Protein AF-A0A2H1KJM8-F1 (afdb_monomer_lite)

pLDDT: mean 71.77, std 23.59, range [25.09, 97.44]

Foldseek 3Di:
DDDDDDDDDDDDDPPPDPPDDPPPPFQAWDKDFLVVLVVADPVLVVLDPPVPNDDPVVVVVVPPPPDDDDDDDDDDPDNPDDDPPPDDPDDPPPDDQDPVRVVSSVLSVVSVVAFKKKWKWKDPPAKIWIWIWGDDPFKIWIWIQIDGDQCVVSPRIIIIGIDGLLCVLVVVVVVNVSDPHWIKIKMWMQGPLGDTDIAMWTADPNWIWGWDWDDDDPDTDTDDTDTDDNSVSVVVSVVVVCVRVVSVVVPDDDPPPPPPDDDD

Structure (mmCIF, N/CA/C/O backbone):
data_AF-A0A2H1KJM8-F1
#
_entry.id   AF-A0A2H1KJM8-F1
#
loop_
_atom_site.group_PDB
_atom_site.id
_atom_site.type_symbol
_atom_site.label_atom_id
_atom_site.label_alt_id
_atom_site.label_comp_id
_atom_site.label_asym_id
_atom_site.label_entity_id
_atom_site.label_seq_id
_atom_site.pdbx_PDB_ins_code
_atom_site.Cartn_x
_atom_site.Car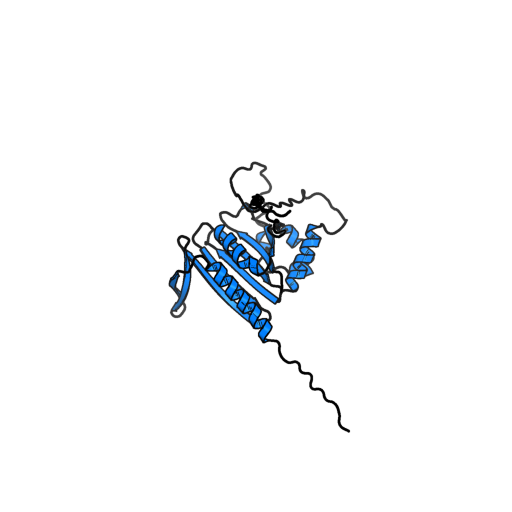tn_y
_atom_site.Cartn_z
_atom_site.occupancy
_atom_site.B_iso_or_equiv
_atom_site.auth_seq_id
_atom_site.auth_comp_id
_atom_site.auth_asym_id
_atom_site.auth_atom_id
_atom_site.pdbx_PDB_model_num
ATOM 1 N N . MET A 1 1 ? -63.644 -21.318 -48.590 1.00 39.84 1 MET A N 1
ATOM 2 C CA . MET A 1 1 ? -62.484 -22.197 -48.340 1.00 39.84 1 MET A CA 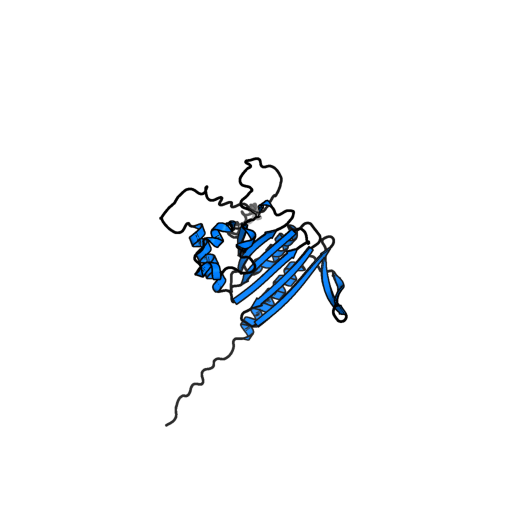1
ATOM 3 C C . MET A 1 1 ? -61.241 -21.327 -48.364 1.00 39.84 1 MET A C 1
ATOM 5 O O . MET A 1 1 ? -61.137 -20.567 -49.311 1.00 39.84 1 MET A O 1
ATOM 9 N N . SER A 1 2 ? -60.439 -21.400 -47.292 1.00 40.25 2 SER A N 1
ATOM 10 C CA . SER A 1 2 ? -58.978 -21.190 -47.170 1.00 40.25 2 SER A CA 1
ATOM 11 C C . SER A 1 2 ? -58.253 -20.190 -48.090 1.00 40.25 2 SER A C 1
ATOM 13 O O . SER A 1 2 ? -58.451 -20.187 -49.291 1.00 40.25 2 SER A O 1
ATOM 15 N N . ASP A 1 3 ? -57.288 -19.390 -47.649 1.00 37.12 3 ASP A N 1
ATOM 16 C CA . ASP A 1 3 ? -56.645 -19.227 -46.350 1.00 37.12 3 ASP A CA 1
ATOM 17 C C . ASP A 1 3 ? -55.817 -17.927 -46.369 1.00 37.12 3 ASP A C 1
ATOM 19 O O . ASP A 1 3 ? -55.484 -17.396 -47.426 1.00 37.12 3 ASP A O 1
ATOM 23 N N . ARG A 1 4 ? -55.491 -17.462 -45.159 1.00 34.25 4 ARG A N 1
ATOM 24 C CA . ARG A 1 4 ? -54.433 -16.510 -44.750 1.00 34.25 4 ARG A CA 1
ATOM 25 C C . ARG A 1 4 ? -53.185 -16.490 -45.666 1.00 34.25 4 ARG A C 1
ATOM 27 O O . ARG A 1 4 ? -52.773 -17.519 -46.169 1.00 34.25 4 ARG A O 1
ATOM 34 N N . ALA A 1 5 ? -52.449 -15.383 -45.808 1.00 39.50 5 ALA A N 1
ATOM 35 C CA . ALA A 1 5 ? -51.795 -14.695 -44.694 1.00 39.50 5 ALA A CA 1
ATOM 36 C C . ALA A 1 5 ? -51.424 -13.226 -44.984 1.00 39.50 5 ALA A C 1
ATOM 38 O O . ALA A 1 5 ? -51.051 -12.841 -46.088 1.00 39.50 5 ALA A O 1
ATOM 39 N N . LYS A 1 6 ? -51.515 -12.435 -43.913 1.00 43.12 6 LYS A N 1
ATOM 40 C CA . LYS A 1 6 ? -51.181 -11.015 -43.754 1.00 43.12 6 LYS A CA 1
ATOM 41 C C . LYS A 1 6 ? -49.733 -10.906 -43.234 1.00 43.12 6 LYS A C 1
ATOM 43 O O . LYS A 1 6 ? -49.379 -11.727 -42.386 1.00 43.12 6 LYS A O 1
ATOM 48 N N . PRO A 1 7 ? -48.906 -9.940 -43.675 1.00 41.22 7 PRO A N 1
ATOM 49 C CA . PRO A 1 7 ? -47.540 -9.802 -43.175 1.00 41.22 7 PRO A CA 1
ATOM 50 C C . PRO A 1 7 ? -47.517 -9.314 -41.720 1.00 41.22 7 PRO A C 1
ATOM 52 O O . PRO A 1 7 ? -48.333 -8.487 -41.304 1.00 41.22 7 PRO A O 1
ATOM 55 N N . ALA A 1 8 ? -46.594 -9.900 -40.958 1.00 37.03 8 ALA A N 1
ATOM 56 C CA . ALA A 1 8 ? -46.403 -9.719 -39.529 1.00 37.03 8 ALA A CA 1
ATOM 57 C C . ALA A 1 8 ? -45.926 -8.301 -39.188 1.00 37.03 8 ALA A C 1
ATOM 59 O O . ALA A 1 8 ? -45.026 -7.761 -39.826 1.00 37.03 8 ALA A O 1
ATOM 60 N N . ALA A 1 9 ? -46.543 -7.731 -38.154 1.00 38.22 9 ALA A N 1
ATOM 61 C CA . ALA A 1 9 ? -46.090 -6.523 -37.487 1.00 38.22 9 ALA A CA 1
ATOM 62 C C . ALA A 1 9 ? -44.883 -6.848 -36.593 1.00 38.22 9 ALA A C 1
ATOM 64 O O . ALA A 1 9 ? -44.919 -7.813 -35.827 1.00 38.22 9 ALA A O 1
ATOM 65 N N . GLU A 1 10 ? -43.838 -6.031 -36.694 1.00 37.00 10 GLU A N 1
ATOM 66 C CA . GLU A 1 10 ? -42.680 -6.031 -35.800 1.00 37.00 10 GLU A CA 1
ATOM 67 C C . GLU A 1 10 ? -43.111 -5.669 -34.366 1.00 37.00 10 GLU A C 1
ATOM 69 O O . GLU A 1 10 ? -43.782 -4.650 -34.167 1.00 37.00 10 GLU A O 1
ATOM 74 N N . PRO A 1 11 ? -42.741 -6.457 -33.342 1.00 37.06 11 PRO A N 1
ATOM 75 C CA . PRO A 1 11 ? -43.012 -6.097 -31.964 1.00 37.06 11 PRO A CA 1
ATOM 76 C C . PRO A 1 11 ? -41.855 -5.284 -31.367 1.00 37.06 11 PRO A C 1
ATOM 78 O O . PRO A 1 11 ? -40.731 -5.758 -31.251 1.00 37.06 11 PRO A O 1
ATOM 81 N N . GLY A 1 12 ? -42.194 -4.074 -30.917 1.00 30.89 12 GLY A N 1
ATOM 82 C CA . GLY A 1 12 ? -41.735 -3.513 -29.645 1.00 30.89 12 GLY A CA 1
ATOM 83 C C . GLY A 1 12 ? -40.248 -3.186 -29.502 1.00 30.89 12 GLY A C 1
ATOM 84 O O . GLY A 1 12 ? -39.474 -3.983 -28.981 1.00 30.89 12 GLY A O 1
ATOM 85 N N . LYS A 1 13 ? -39.892 -1.924 -29.778 1.00 32.41 13 LYS A N 1
ATOM 86 C CA . LYS A 1 13 ? -38.781 -1.240 -29.096 1.00 32.41 13 LYS A CA 1
ATOM 87 C C . LYS A 1 13 ? -39.069 -1.224 -27.588 1.00 32.41 13 LYS A C 1
ATOM 89 O O . LYS A 1 13 ? -39.737 -0.321 -27.091 1.00 32.41 13 LYS A O 1
ATOM 94 N N . ALA A 1 14 ? -38.576 -2.224 -26.867 1.00 32.31 14 ALA A N 1
ATOM 95 C CA . ALA A 1 14 ? -38.392 -2.121 -25.430 1.00 32.31 14 ALA A CA 1
ATOM 96 C C . ALA A 1 14 ? -37.180 -1.213 -25.198 1.00 32.31 14 ALA A C 1
ATOM 98 O O . ALA A 1 14 ? -36.044 -1.574 -25.506 1.00 32.31 14 ALA A O 1
ATOM 99 N N . ALA A 1 15 ? -37.451 0.001 -24.724 1.00 31.70 15 ALA A N 1
ATOM 100 C CA . ALA A 1 15 ? -36.447 0.869 -24.143 1.00 31.70 15 ALA A CA 1
ATOM 101 C C . ALA A 1 15 ? -35.781 0.106 -22.991 1.00 31.70 15 ALA A C 1
ATOM 103 O O . ALA A 1 15 ? -36.425 -0.210 -21.992 1.00 31.70 15 ALA A O 1
ATOM 104 N N . ILE A 1 16 ? -34.509 -0.241 -23.165 1.00 34.12 16 ILE A N 1
ATOM 105 C CA . ILE A 1 16 ? -33.672 -0.724 -22.075 1.00 34.12 16 ILE A CA 1
ATOM 106 C C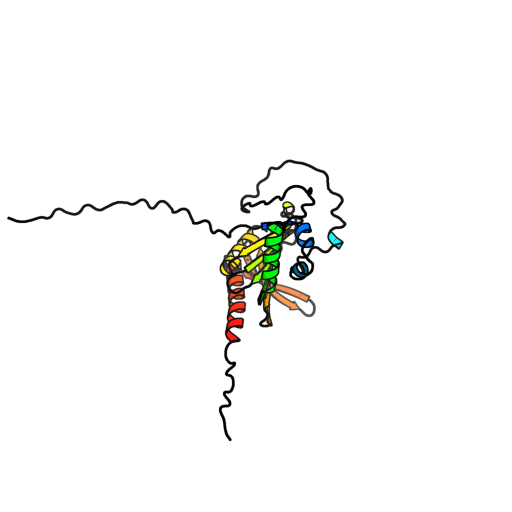 . ILE A 1 16 ? -33.338 0.525 -21.264 1.00 34.12 16 ILE A C 1
ATOM 108 O O . ILE A 1 16 ? -32.471 1.310 -21.645 1.00 34.12 16 ILE A O 1
ATOM 112 N N . GLU A 1 17 ? -34.095 0.746 -20.191 1.00 30.58 17 GLU A N 1
ATOM 113 C CA . GLU A 1 17 ? -33.669 1.630 -19.111 1.00 30.58 17 GLU A CA 1
ATOM 114 C C . GLU A 1 17 ? -32.252 1.201 -18.704 1.00 30.58 17 GLU A C 1
ATOM 116 O O . GLU A 1 17 ? -32.038 0.004 -18.471 1.00 30.58 17 GLU A O 1
ATOM 121 N N . PRO A 1 18 ? -31.261 2.110 -18.658 1.00 32.38 18 PRO A N 1
ATOM 122 C CA . PRO A 1 18 ? -29.943 1.753 -18.176 1.00 32.38 18 PRO A CA 1
ATOM 123 C C . PRO A 1 18 ? -30.098 1.348 -16.716 1.00 32.38 18 PRO A C 1
ATOM 125 O O . PRO A 1 18 ? -30.358 2.165 -15.830 1.00 32.38 18 PRO A O 1
ATOM 128 N N . GLY A 1 19 ? -30.011 0.034 -16.522 1.00 30.09 19 GLY A N 1
ATOM 129 C CA . GLY A 1 19 ? -30.065 -0.625 -15.243 1.00 30.09 19 GLY A CA 1
ATOM 130 C C . GLY A 1 19 ? -29.126 0.084 -14.293 1.00 30.09 19 GLY A C 1
ATOM 131 O O . GLY A 1 19 ? -27.923 0.153 -14.524 1.00 30.09 19 GLY A O 1
ATOM 132 N N . LYS A 1 20 ? -29.738 0.615 -13.239 1.00 30.61 20 LYS A N 1
ATOM 133 C CA . LYS A 1 20 ? -29.167 0.884 -11.928 1.00 30.61 20 LYS A CA 1
ATOM 134 C C . LYS A 1 20 ? -27.974 -0.048 -11.714 1.00 30.61 20 LYS A C 1
ATOM 136 O O . LYS A 1 20 ? -28.166 -1.227 -11.411 1.00 30.61 20 LYS A O 1
ATOM 141 N N . SER A 1 21 ? -26.767 0.467 -11.952 1.00 34.12 21 SER A N 1
ATOM 142 C CA . SER A 1 21 ? -25.528 -0.223 -11.627 1.00 34.12 21 SER A CA 1
ATOM 143 C C . SER A 1 21 ? -25.693 -0.698 -10.197 1.00 34.12 21 SER A C 1
ATOM 145 O O . SER A 1 21 ? -25.942 0.115 -9.305 1.00 34.12 21 SER A O 1
ATOM 147 N N . ALA A 1 22 ? -25.685 -2.013 -9.995 1.00 33.66 22 ALA A N 1
ATOM 148 C CA . ALA A 1 22 ? -25.642 -2.564 -8.660 1.00 33.66 22 ALA A CA 1
ATOM 149 C C . ALA A 1 22 ? -24.390 -1.966 -8.020 1.00 33.66 22 ALA A C 1
ATOM 151 O O . ALA A 1 22 ? -23.279 -2.329 -8.404 1.00 33.66 22 ALA A O 1
ATOM 152 N N . GLU A 1 23 ? -24.575 -0.980 -7.137 1.00 33.81 23 GLU A N 1
ATOM 153 C CA . GLU A 1 23 ? -23.501 -0.417 -6.332 1.00 33.81 23 GLU A CA 1
ATOM 154 C C . GLU A 1 23 ? -22.740 -1.598 -5.749 1.00 33.81 23 GLU A C 1
ATOM 156 O O . GLU A 1 23 ? -23.295 -2.406 -4.994 1.00 33.81 23 GLU A O 1
ATOM 161 N N . VAL A 1 24 ? -21.480 -1.728 -6.158 1.00 41.00 24 VAL A N 1
ATOM 162 C CA . VAL A 1 24 ? -20.544 -2.658 -5.551 1.00 41.00 24 VAL A CA 1
ATOM 163 C C . VAL A 1 24 ? -20.482 -2.252 -4.084 1.00 41.00 24 VAL A C 1
ATOM 165 O O . VAL A 1 24 ? -19.841 -1.268 -3.723 1.00 41.00 24 VAL A O 1
ATOM 168 N N . ARG A 1 25 ? -21.214 -2.971 -3.228 1.00 40.12 25 ARG A N 1
ATOM 169 C CA . ARG A 1 25 ? -21.099 -2.874 -1.771 1.00 40.12 25 ARG A CA 1
ATOM 170 C C . ARG A 1 25 ? -19.676 -3.306 -1.401 1.00 40.12 25 ARG A C 1
ATOM 172 O O . ARG A 1 25 ? -19.440 -4.476 -1.127 1.00 40.12 25 ARG A O 1
ATOM 179 N N . GLY A 1 26 ? -18.732 -2.372 -1.478 1.00 45.72 26 GLY A N 1
ATOM 180 C CA . GLY A 1 26 ? -17.298 -2.602 -1.260 1.00 45.72 26 GLY A CA 1
ATOM 181 C C . GLY A 1 26 ? -16.380 -1.431 -1.645 1.00 45.72 26 GLY A C 1
ATOM 182 O O . GLY A 1 26 ? -15.161 -1.557 -1.566 1.00 45.72 26 GLY A O 1
ATOM 183 N N . SER A 1 27 ? -16.928 -0.288 -2.066 1.00 61.84 27 SER A N 1
ATOM 184 C CA . SER A 1 27 ? -16.152 0.804 -2.669 1.00 61.84 27 SER A CA 1
ATOM 185 C C . SER A 1 27 ? -15.599 1.860 -1.704 1.00 61.84 27 SER A C 1
ATOM 187 O O . SER A 1 27 ? -14.946 2.789 -2.166 1.00 61.84 27 SER A O 1
ATOM 189 N N . LYS A 1 28 ? -15.832 1.757 -0.390 1.00 79.94 28 LYS A N 1
ATOM 190 C CA . LYS A 1 28 ? -15.523 2.848 0.550 1.00 79.94 28 LYS A CA 1
ATOM 191 C C . LYS A 1 28 ? -14.368 2.524 1.494 1.00 79.94 28 LYS A C 1
ATOM 193 O O . LYS A 1 28 ? -14.270 1.405 1.999 1.00 79.94 28 LYS A O 1
ATOM 198 N N . TRP A 1 29 ? -13.522 3.524 1.720 1.00 88.75 29 TRP A N 1
ATOM 199 C CA . TRP A 1 29 ? -12.500 3.535 2.762 1.00 88.75 29 TRP A CA 1
ATOM 200 C C . TRP A 1 29 ? -13.134 3.865 4.117 1.00 88.75 29 TRP A C 1
ATOM 202 O O . TRP A 1 29 ? -14.029 4.707 4.197 1.00 88.75 29 TRP A O 1
ATOM 212 N N . PHE A 1 30 ? -12.672 3.206 5.177 1.00 88.25 30 PHE A N 1
ATOM 213 C CA . PHE A 1 30 ? -13.086 3.471 6.553 1.00 88.25 30 PHE A CA 1
ATOM 214 C C . PHE A 1 30 ? -11.975 4.217 7.284 1.00 88.25 30 PHE A C 1
ATOM 216 O O . PHE A 1 30 ? -10.928 3.631 7.541 1.00 88.25 30 PHE A O 1
ATOM 223 N N . ALA A 1 31 ? -12.205 5.484 7.627 1.00 88.69 31 ALA A N 1
ATOM 224 C CA . ALA A 1 31 ? -11.264 6.258 8.428 1.00 88.69 31 ALA A CA 1
ATOM 225 C C . ALA A 1 31 ? -11.321 5.834 9.897 1.00 88.69 31 ALA A C 1
ATOM 227 O O . ALA A 1 31 ? -12.401 5.763 10.490 1.00 88.69 31 ALA A O 1
ATOM 228 N N . VAL A 1 32 ? -10.157 5.551 10.473 1.00 86.69 32 VAL A N 1
ATOM 229 C CA . VAL A 1 32 ? -9.996 5.176 11.877 1.00 86.69 32 VAL A CA 1
ATOM 230 C C . VAL A 1 32 ? -8.908 6.040 12.483 1.00 86.69 32 VAL A C 1
ATOM 232 O O . VAL A 1 32 ? -7.805 6.114 11.948 1.00 86.69 32 VAL A O 1
ATOM 235 N N . ASP A 1 33 ? -9.221 6.696 13.597 1.00 85.62 33 ASP A N 1
ATOM 236 C CA . ASP A 1 33 ? -8.240 7.500 14.307 1.00 85.62 33 ASP A CA 1
ATOM 237 C C . ASP A 1 33 ? -7.168 6.612 14.956 1.00 85.62 33 ASP A C 1
ATOM 239 O O . ASP A 1 33 ? -7.430 5.526 15.490 1.00 85.62 33 ASP A O 1
ATOM 243 N N . ILE A 1 34 ? -5.937 7.108 14.936 1.00 83.00 34 ILE A N 1
ATOM 244 C CA . ILE A 1 34 ? -4.769 6.441 15.508 1.00 83.00 34 ILE A CA 1
ATOM 245 C C . ILE A 1 34 ? -4.970 6.096 16.991 1.00 83.00 34 ILE A C 1
ATOM 247 O O . ILE A 1 34 ? -4.581 5.013 17.440 1.00 83.00 34 ILE A O 1
ATOM 251 N N . ALA A 1 35 ? -5.601 6.980 17.771 1.00 82.12 35 ALA A N 1
ATOM 252 C CA . ALA A 1 35 ? -5.808 6.756 19.201 1.00 82.12 35 ALA A CA 1
ATOM 253 C C . ALA A 1 35 ? -6.678 5.513 19.457 1.00 82.12 35 ALA A C 1
ATOM 255 O O . ALA A 1 35 ? -6.436 4.755 20.404 1.00 82.12 35 ALA A O 1
ATOM 256 N N . ARG A 1 36 ? -7.646 5.237 18.578 1.00 81.88 36 ARG A N 1
ATOM 257 C CA . ARG A 1 36 ? -8.490 4.044 18.624 1.00 81.88 36 ARG A CA 1
ATOM 258 C C . ARG A 1 36 ? -7.722 2.770 18.319 1.00 81.88 36 ARG A C 1
ATOM 260 O O . ARG A 1 36 ? -7.941 1.769 19.006 1.00 81.88 36 ARG A O 1
ATOM 267 N N . ILE A 1 37 ? -6.820 2.810 17.341 1.00 81.44 37 ILE A N 1
ATOM 268 C CA . ILE A 1 37 ? -5.931 1.689 17.000 1.00 81.44 37 ILE A CA 1
ATOM 269 C C . ILE A 1 37 ? -4.995 1.405 18.181 1.00 81.44 37 ILE A C 1
ATOM 271 O O . ILE A 1 37 ? -4.876 0.264 18.637 1.00 81.44 37 ILE A O 1
ATOM 275 N N . MET A 1 38 ? -4.421 2.453 18.775 1.00 81.06 38 MET A N 1
ATOM 276 C CA . MET A 1 38 ? -3.589 2.341 19.975 1.00 81.06 38 MET A CA 1
ATOM 277 C C . MET A 1 38 ? -4.372 1.812 21.184 1.00 81.06 38 MET A C 1
ATOM 279 O O . MET A 1 38 ? -3.821 1.075 22.002 1.00 81.06 38 MET A O 1
ATOM 283 N N . GLY A 1 39 ? -5.673 2.088 21.276 1.00 80.31 39 GLY A N 1
ATOM 284 C CA . GLY A 1 39 ? -6.565 1.554 22.307 1.00 80.31 39 GLY A CA 1
ATOM 285 C C . GLY A 1 39 ? -6.890 0.056 22.193 1.00 80.31 39 GLY A C 1
ATOM 286 O O . GLY A 1 39 ? -7.512 -0.494 23.107 1.00 80.31 39 GLY A O 1
ATOM 287 N N . LEU A 1 40 ? -6.495 -0.628 21.111 1.00 79.25 40 LEU A N 1
ATOM 288 C CA . LEU A 1 40 ? -6.744 -2.063 20.946 1.00 79.25 40 LEU A CA 1
ATOM 289 C C . LEU A 1 40 ? -5.967 -2.907 21.978 1.00 79.25 40 LEU A C 1
ATOM 291 O O . LEU A 1 40 ? -4.862 -2.536 22.384 1.00 79.25 40 LEU A O 1
ATOM 295 N N . PRO A 1 41 ? -6.506 -4.079 22.383 1.00 80.31 41 PRO A N 1
ATOM 296 C CA . PRO A 1 41 ? -5.767 -5.065 23.166 1.00 80.31 41 PRO A CA 1
ATOM 297 C C . PRO A 1 41 ? -4.396 -5.378 22.554 1.00 80.31 41 PRO A C 1
ATOM 299 O O . PRO A 1 41 ? -4.293 -5.578 21.347 1.00 80.31 41 PRO A O 1
ATOM 302 N N . GLU A 1 42 ? -3.367 -5.512 23.393 1.00 81.56 42 GLU A N 1
ATOM 303 C CA . GLU A 1 42 ? -1.967 -5.700 22.971 1.00 81.56 42 GLU A CA 1
ATOM 304 C C . GLU A 1 42 ? -1.785 -6.822 21.939 1.00 81.56 42 GLU A C 1
ATOM 306 O O . GLU A 1 42 ? -1.134 -6.629 20.918 1.00 81.56 42 GLU A O 1
ATOM 311 N N . ARG A 1 43 ? -2.454 -7.964 22.142 1.00 79.75 43 ARG A N 1
ATOM 312 C CA . ARG A 1 43 ? -2.422 -9.104 21.209 1.00 79.75 43 ARG A CA 1
ATOM 313 C C . ARG A 1 43 ? -2.907 -8.780 19.791 1.00 79.75 43 ARG A C 1
ATOM 315 O O . ARG A 1 43 ? -2.552 -9.500 18.874 1.00 79.75 43 ARG A O 1
ATOM 322 N N . LEU A 1 44 ? -3.770 -7.773 19.632 1.00 78.56 44 LEU A N 1
ATOM 323 C CA . LEU A 1 44 ? -4.282 -7.313 18.336 1.00 78.56 44 LEU A CA 1
ATOM 324 C C . LEU A 1 44 ? -3.412 -6.189 17.781 1.00 78.56 44 LEU A C 1
ATOM 326 O O . LEU A 1 44 ? -3.159 -6.159 16.584 1.00 78.56 44 LEU A O 1
ATOM 330 N N . ARG A 1 45 ? -2.905 -5.309 18.652 1.00 80.38 45 ARG A N 1
ATOM 331 C CA . ARG A 1 45 ? -1.939 -4.274 18.271 1.00 80.38 45 ARG A CA 1
ATOM 332 C C . ARG A 1 45 ? -0.661 -4.885 17.686 1.00 80.38 45 ARG A C 1
ATOM 334 O O . ARG A 1 45 ? -0.144 -4.383 16.703 1.00 80.38 45 ARG A O 1
ATOM 341 N N . ALA A 1 46 ? -0.211 -6.019 18.225 1.00 79.31 46 ALA A N 1
ATOM 342 C CA . ALA A 1 46 ? 0.925 -6.779 17.697 1.00 79.31 46 ALA A CA 1
ATOM 343 C C . ALA A 1 46 ? 0.701 -7.368 16.286 1.00 79.31 46 ALA A C 1
ATOM 345 O O . ALA A 1 46 ? 1.655 -7.829 15.669 1.00 79.31 46 ALA A O 1
ATOM 346 N N . LEU A 1 47 ? -0.541 -7.391 15.786 1.00 76.50 47 LEU A N 1
ATOM 347 C CA . LEU A 1 47 ? -0.868 -7.843 14.427 1.00 76.50 47 LEU A CA 1
ATOM 348 C C . LEU A 1 47 ? -0.867 -6.689 13.416 1.00 76.50 47 LEU A C 1
ATOM 350 O O . LEU A 1 47 ? -0.886 -6.939 12.211 1.00 76.50 47 LEU A O 1
ATOM 354 N N . TRP A 1 48 ? -0.865 -5.444 13.899 1.00 83.19 48 TRP A N 1
ATOM 355 C CA . TRP A 1 48 ? -0.813 -4.258 13.056 1.00 83.19 48 TRP A CA 1
ATOM 356 C C . TRP A 1 48 ? 0.581 -4.121 12.422 1.00 83.19 48 TRP A C 1
ATOM 358 O O . TRP A 1 48 ? 1.573 -4.424 13.094 1.00 83.19 48 TRP A O 1
ATOM 368 N N . PRO A 1 49 ? 0.699 -3.684 11.155 1.00 76.31 49 PRO A N 1
ATOM 369 C CA . PRO A 1 49 ? 1.997 -3.433 10.533 1.00 76.31 49 PRO A CA 1
ATOM 370 C C . PRO A 1 49 ? 2.822 -2.449 11.367 1.00 76.31 49 PRO A C 1
ATOM 372 O O . PRO A 1 49 ? 2.365 -1.351 11.691 1.00 76.31 49 PRO A O 1
ATOM 375 N N . HIS A 1 50 ? 4.036 -2.852 11.744 1.00 72.56 50 HIS A N 1
ATOM 376 C CA . HIS A 1 50 ? 4.894 -2.062 12.629 1.00 72.56 50 HIS A CA 1
ATOM 377 C C . HIS A 1 50 ? 5.326 -0.745 11.986 1.00 72.56 50 HIS A C 1
ATOM 379 O O . HIS A 1 50 ? 5.533 0.241 12.686 1.00 72.56 50 HIS A O 1
ATOM 385 N N . GLU A 1 51 ? 5.454 -0.740 10.663 1.00 69.88 51 GLU A N 1
ATOM 386 C CA . GLU A 1 51 ? 5.820 0.411 9.847 1.00 69.88 51 GLU A CA 1
ATOM 387 C C . GLU A 1 51 ? 4.729 1.488 9.841 1.00 69.88 51 GLU A C 1
ATOM 389 O O . GLU A 1 51 ? 5.041 2.657 9.635 1.00 69.88 51 GLU A O 1
ATOM 394 N N . LEU A 1 52 ? 3.473 1.096 10.089 1.00 73.12 52 LEU A N 1
ATOM 395 C CA . LEU A 1 52 ? 2.316 1.993 10.125 1.00 73.12 52 LEU A CA 1
ATOM 396 C C . LEU A 1 52 ? 1.895 2.368 11.546 1.00 73.12 52 LEU A C 1
ATOM 398 O O . LEU A 1 52 ? 1.184 3.346 11.728 1.00 73.12 52 LEU A O 1
ATOM 402 N N . MET A 1 53 ? 2.345 1.624 12.561 1.00 72.31 53 MET A N 1
ATOM 403 C CA . MET A 1 53 ? 2.047 1.948 13.952 1.00 72.31 53 MET A CA 1
ATOM 404 C C . MET A 1 53 ? 2.669 3.302 14.334 1.00 72.31 53 MET A C 1
ATOM 406 O O . MET A 1 53 ? 3.900 3.430 14.334 1.00 72.31 53 MET A O 1
ATOM 410 N N . PRO A 1 54 ? 1.862 4.297 14.738 1.00 60.38 54 PRO A N 1
ATOM 411 C CA . PRO A 1 54 ? 2.383 5.553 15.254 1.00 60.38 54 PRO A CA 1
ATOM 412 C C . PRO A 1 54 ? 3.249 5.294 16.487 1.00 60.38 54 PRO A C 1
ATOM 414 O O . PRO A 1 54 ? 2.832 4.654 17.459 1.00 60.38 54 PRO A O 1
ATOM 417 N N . ARG A 1 55 ? 4.492 5.775 16.435 1.00 59.31 55 ARG A N 1
ATOM 418 C CA . ARG A 1 55 ? 5.425 5.697 17.562 1.00 59.31 55 ARG A CA 1
ATOM 419 C C . ARG A 1 55 ? 4.969 6.686 18.628 1.00 59.31 55 ARG A C 1
ATOM 421 O O . ARG A 1 55 ? 4.644 7.824 18.304 1.00 59.31 55 ARG A O 1
ATOM 428 N N . ALA A 1 56 ? 4.958 6.258 19.891 1.00 48.12 56 ALA A N 1
ATOM 429 C CA . ALA A 1 56 ? 4.576 7.107 21.025 1.00 48.12 56 ALA A CA 1
ATOM 430 C C . ALA A 1 56 ? 5.376 8.426 21.063 1.00 48.12 56 ALA A C 1
ATOM 432 O O . ALA A 1 56 ? 4.853 9.455 21.474 1.00 48.12 56 ALA A O 1
ATOM 433 N N . ASP A 1 57 ? 6.597 8.398 20.536 1.00 43.62 57 ASP A N 1
ATOM 434 C CA . ASP A 1 57 ? 7.533 9.518 20.460 1.00 43.62 57 ASP A CA 1
ATOM 435 C C . ASP A 1 57 ? 7.080 10.638 19.497 1.00 43.62 57 ASP A C 1
ATOM 437 O O . ASP A 1 57 ? 7.574 11.754 19.589 1.00 43.62 57 ASP A O 1
ATOM 441 N N . ALA A 1 58 ? 6.141 10.363 18.581 1.00 45.00 58 ALA A N 1
ATOM 442 C CA . ALA A 1 58 ? 5.583 11.357 17.656 1.00 45.00 58 ALA A CA 1
ATOM 443 C C . ALA A 1 58 ? 4.337 12.074 18.215 1.00 45.00 58 ALA A C 1
ATOM 445 O O . ALA A 1 58 ? 3.894 13.071 17.654 1.00 45.00 58 ALA A O 1
ATOM 446 N N . ALA A 1 59 ? 3.762 11.568 19.313 1.00 41.53 59 ALA A N 1
ATOM 447 C CA . ALA A 1 59 ? 2.522 12.080 19.897 1.00 41.53 59 ALA A CA 1
ATOM 448 C C . ALA A 1 59 ? 2.742 13.168 20.967 1.00 41.53 59 ALA A C 1
ATOM 450 O O . ALA A 1 59 ? 1.771 13.784 21.409 1.00 41.53 59 ALA A O 1
ATOM 451 N N . GLU A 1 60 ? 3.986 13.424 21.393 1.00 34.81 60 GLU A N 1
ATOM 452 C CA . GLU A 1 60 ? 4.275 14.481 22.377 1.00 34.81 60 GLU A CA 1
ATOM 453 C C . GLU A 1 60 ? 4.260 15.899 21.775 1.00 34.81 60 GLU A C 1
ATOM 455 O O . GLU A 1 60 ? 4.064 16.860 22.516 1.00 34.81 60 GLU A O 1
ATOM 460 N N . ASP A 1 61 ? 4.340 16.049 20.447 1.00 36.44 61 ASP A N 1
ATOM 461 C CA . ASP A 1 61 ? 4.294 17.365 19.784 1.00 36.44 61 ASP A CA 1
ATOM 462 C C . ASP A 1 61 ? 2.874 17.819 19.388 1.00 36.44 61 ASP A C 1
ATOM 464 O O . ASP A 1 61 ? 2.647 18.994 19.093 1.00 36.44 61 ASP A O 1
ATOM 468 N N . THR A 1 62 ? 1.877 16.929 19.422 1.00 39.31 62 THR A N 1
ATOM 469 C CA . THR A 1 62 ? 0.505 17.243 18.972 1.00 39.31 62 THR A CA 1
ATOM 470 C C . THR A 1 62 ? -0.439 17.668 20.102 1.00 39.31 62 THR A C 1
ATOM 472 O O . THR A 1 62 ? -1.568 18.087 19.841 1.00 39.31 62 THR A O 1
ATOM 475 N N . SER A 1 63 ? 0.002 17.648 21.366 1.00 29.95 63 SER A N 1
ATOM 476 C CA . SER A 1 63 ? -0.852 17.991 22.517 1.00 29.95 63 SER A CA 1
ATOM 477 C C . SER A 1 63 ? -1.076 19.500 22.727 1.00 29.95 63 SER A C 1
ATOM 479 O O . SER A 1 63 ? -1.584 19.898 23.776 1.00 29.95 63 SER A O 1
ATOM 481 N N . ALA A 1 64 ? -0.685 20.360 21.780 1.00 34.75 64 ALA A N 1
ATOM 482 C CA . ALA A 1 64 ? -0.716 21.818 21.946 1.00 34.75 64 ALA A CA 1
ATOM 483 C C . ALA A 1 64 ? -1.700 22.566 21.029 1.00 34.75 64 ALA A C 1
ATOM 485 O O . ALA A 1 64 ? -1.755 23.795 21.090 1.00 34.75 64 ALA A O 1
ATOM 486 N N . ARG A 1 65 ? -2.496 21.886 20.192 1.00 36.22 65 ARG A N 1
ATOM 487 C CA . ARG A 1 65 ? -3.372 22.575 19.223 1.00 36.22 65 ARG A CA 1
ATOM 488 C C . ARG A 1 65 ? -4.851 22.225 19.343 1.00 36.22 65 ARG A C 1
ATOM 490 O O . ARG A 1 65 ? -5.569 22.115 18.359 1.00 36.22 65 ARG A O 1
ATOM 497 N N . GLU A 1 66 ? -5.327 22.145 20.577 1.00 36.38 66 GLU A N 1
ATOM 498 C CA . GLU A 1 66 ? -6.753 22.146 20.893 1.00 36.38 66 GLU A CA 1
ATOM 499 C C . GLU A 1 66 ? -7.244 23.597 21.064 1.00 36.38 66 GLU A C 1
ATOM 501 O O . GLU A 1 66 ? -7.391 24.091 22.176 1.00 36.38 66 GLU A O 1
ATOM 506 N N . ALA A 1 67 ? -7.427 24.316 19.947 1.00 31.58 67 ALA A N 1
ATOM 507 C CA . ALA A 1 67 ? -8.289 25.504 19.849 1.00 31.58 67 ALA A CA 1
ATOM 508 C C . ALA A 1 67 ? -8.336 26.044 18.407 1.00 31.58 67 ALA A C 1
ATOM 510 O O . ALA A 1 67 ? -7.498 26.860 18.033 1.00 31.58 67 ALA A O 1
ATOM 511 N N . ALA A 1 68 ? -9.338 25.643 17.617 1.00 31.08 68 ALA A N 1
ATOM 512 C CA . ALA A 1 68 ? -10.094 26.556 16.746 1.00 31.08 68 ALA A CA 1
ATOM 513 C C . ALA A 1 68 ? -11.206 25.811 15.991 1.00 31.08 68 ALA A C 1
ATOM 515 O O . ALA A 1 68 ? -10.973 24.950 15.151 1.00 31.08 68 ALA A O 1
ATOM 516 N N . MET A 1 69 ? -12.431 26.206 16.316 1.00 30.00 69 MET A N 1
ATOM 517 C CA . MET A 1 69 ? -13.692 25.869 15.666 1.00 30.00 69 MET A CA 1
ATOM 518 C C . MET A 1 69 ? -13.809 26.493 14.256 1.00 30.00 69 MET A C 1
ATOM 520 O O . MET A 1 69 ? -13.503 27.669 14.097 1.00 30.00 69 MET A O 1
ATOM 524 N N . VAL A 1 70 ? -14.417 25.725 13.337 1.00 32.97 70 VAL A N 1
ATOM 525 C CA . VAL A 1 70 ? -15.350 26.103 12.239 1.00 32.97 70 VAL A CA 1
ATOM 526 C C . VAL A 1 70 ? -14.848 27.051 11.129 1.00 32.97 70 VAL A C 1
ATOM 528 O O . VAL A 1 70 ? -14.614 28.228 11.360 1.00 32.97 70 VAL A O 1
ATOM 531 N N . VAL A 1 71 ? -14.811 26.568 9.879 1.00 29.20 71 VAL A N 1
ATOM 532 C CA . VAL A 1 71 ? -15.786 26.800 8.775 1.00 29.20 71 VAL A CA 1
ATOM 533 C C . VAL A 1 71 ? -15.214 26.131 7.514 1.00 29.20 71 VAL A C 1
ATOM 535 O O . VAL A 1 71 ? -14.124 26.463 7.060 1.00 29.20 71 VAL A O 1
ATOM 538 N N . ALA A 1 72 ? -15.975 25.198 6.943 1.00 38.28 72 ALA A N 1
ATOM 539 C CA . ALA A 1 72 ? -15.700 24.550 5.666 1.00 38.28 72 ALA A CA 1
ATOM 540 C C . ALA A 1 72 ? -15.945 25.487 4.474 1.00 38.28 72 ALA A C 1
ATOM 542 O O . ALA A 1 72 ? -16.928 26.222 4.497 1.00 38.28 72 ALA A O 1
ATOM 543 N N . THR A 1 73 ? -15.129 25.363 3.419 1.00 29.59 73 THR A N 1
ATOM 544 C CA . THR A 1 73 ? -15.540 25.344 1.995 1.00 29.59 73 THR A CA 1
ATOM 545 C C . THR A 1 73 ? -14.302 25.171 1.109 1.00 29.59 73 THR A C 1
ATOM 547 O O . THR A 1 73 ? -13.475 26.077 1.074 1.00 29.59 73 THR A O 1
ATOM 550 N N . GLY A 1 74 ? -14.203 24.078 0.341 1.00 25.09 74 GLY A N 1
ATOM 551 C CA . GLY A 1 74 ? -13.200 23.989 -0.731 1.00 25.09 74 GLY A CA 1
ATOM 552 C C . GLY A 1 74 ? -12.879 22.590 -1.264 1.00 25.09 74 GLY A C 1
ATOM 553 O O . GLY A 1 74 ? -11.843 22.050 -0.934 1.00 25.09 74 GLY A O 1
ATOM 554 N N . ALA A 1 75 ? -13.762 22.053 -2.112 1.00 33.06 75 ALA A N 1
ATOM 555 C CA . ALA A 1 75 ? -13.473 21.161 -3.247 1.00 33.06 75 ALA A CA 1
ATOM 556 C C . ALA A 1 75 ? -12.433 20.017 -3.102 1.00 33.06 75 ALA A C 1
ATOM 558 O O . ALA A 1 75 ? -11.344 20.098 -3.654 1.00 33.06 75 ALA A O 1
ATOM 559 N N . GLY A 1 76 ? -12.865 18.880 -2.548 1.00 28.95 76 GLY A N 1
ATOM 560 C CA . GLY A 1 76 ? -12.281 17.553 -2.793 1.00 28.95 76 GLY A CA 1
ATOM 561 C C . GLY A 1 76 ? -13.400 16.580 -3.166 1.00 28.95 76 GLY A C 1
ATOM 562 O O . GLY A 1 76 ? -14.063 16.007 -2.305 1.00 28.95 76 GLY A O 1
ATOM 563 N N . LYS A 1 77 ? -13.730 16.490 -4.457 1.00 33.34 77 LYS A N 1
ATOM 564 C CA . LYS A 1 77 ? -14.852 15.679 -4.947 1.00 33.34 77 LYS A CA 1
ATOM 565 C C . LYS A 1 77 ? -14.329 14.282 -5.299 1.00 33.34 77 LYS A C 1
ATOM 567 O O . LYS A 1 77 ? -13.522 14.165 -6.205 1.00 33.34 77 LYS A O 1
ATOM 572 N N . GLU A 1 78 ? -14.867 13.274 -4.607 1.00 35.78 78 GLU A N 1
ATOM 573 C CA . GLU A 1 78 ? -14.717 11.817 -4.828 1.00 35.78 78 GLU A CA 1
ATOM 574 C C . GLU A 1 78 ? -13.636 11.050 -4.039 1.00 35.78 78 GLU A C 1
ATOM 576 O O . GLU A 1 78 ? -13.016 10.128 -4.553 1.00 35.78 78 GLU A O 1
ATOM 581 N N . VAL A 1 79 ? -13.566 11.251 -2.718 1.00 42.62 79 VAL A N 1
ATOM 582 C CA . VAL A 1 79 ? -13.499 10.083 -1.816 1.00 42.62 79 VAL A CA 1
ATOM 583 C C . VAL A 1 79 ? -14.910 9.882 -1.283 1.00 42.62 79 VAL A C 1
ATOM 585 O O . VAL A 1 79 ? -15.429 10.717 -0.548 1.00 42.62 79 VAL A O 1
ATOM 588 N N . ALA A 1 80 ? -15.595 8.829 -1.731 1.00 35.25 80 ALA A N 1
ATOM 589 C CA . ALA A 1 80 ? -16.984 8.577 -1.362 1.00 35.25 80 ALA A CA 1
ATOM 590 C C . ALA A 1 80 ? -17.121 8.392 0.162 1.00 35.25 80 ALA A C 1
ATOM 592 O O . ALA A 1 80 ? -16.889 7.305 0.691 1.00 35.25 80 ALA A O 1
ATOM 593 N N . GLU A 1 81 ? -17.535 9.470 0.832 1.00 39.34 81 GLU A N 1
ATOM 594 C CA . GLU A 1 81 ? -17.892 9.581 2.244 1.00 39.34 81 GLU A CA 1
ATOM 595 C C . GLU A 1 81 ? -18.550 8.307 2.787 1.00 39.34 81 GLU A C 1
ATOM 597 O O . GLU A 1 81 ? -19.608 7.854 2.325 1.00 39.34 81 GLU A O 1
ATOM 602 N N . THR A 1 82 ? -17.971 7.752 3.848 1.00 38.66 82 THR A N 1
ATOM 603 C CA . THR A 1 82 ? -18.751 7.382 5.034 1.00 38.66 82 THR A CA 1
ATOM 604 C C . THR A 1 82 ? -17.926 7.717 6.265 1.00 38.66 82 THR A C 1
ATOM 606 O O . THR A 1 82 ? -17.198 6.897 6.814 1.00 38.66 82 THR A O 1
ATOM 609 N N . VAL A 1 83 ? -18.058 8.977 6.662 1.00 42.16 83 VAL A N 1
ATOM 610 C CA . VAL A 1 83 ? -17.698 9.488 7.973 1.00 42.16 83 VAL A CA 1
ATOM 611 C C . VAL A 1 83 ? -18.512 8.732 9.027 1.00 42.16 83 VAL A C 1
ATOM 613 O O . VAL A 1 83 ? -19.729 8.880 9.104 1.00 42.16 83 VAL A O 1
ATOM 616 N N . MET A 1 84 ? -17.845 7.933 9.856 1.00 40.19 84 MET A N 1
ATOM 617 C CA . MET A 1 84 ? -18.332 7.640 11.203 1.00 40.19 84 MET A CA 1
ATOM 618 C C . MET A 1 84 ? -17.509 8.512 12.151 1.00 40.19 84 MET A C 1
ATOM 620 O O . MET A 1 84 ? -16.633 8.014 12.851 1.00 40.19 84 MET A O 1
ATOM 624 N N . LEU A 1 85 ? -17.764 9.828 12.130 1.00 41.38 85 LEU A N 1
ATOM 625 C CA . LEU A 1 85 ? -17.378 10.731 13.217 1.00 41.38 85 LEU A CA 1
ATOM 626 C C . LEU A 1 85 ? -18.134 10.234 14.453 1.00 41.38 85 LEU A C 1
ATOM 628 O O . LEU A 1 85 ? -19.290 10.586 14.681 1.00 41.38 85 LEU A O 1
ATOM 632 N N . GLY A 1 86 ? -17.514 9.302 15.172 1.00 34.41 86 GLY A N 1
ATOM 633 C CA . GLY A 1 86 ? -18.001 8.804 16.443 1.00 34.41 86 GLY A CA 1
ATOM 634 C C . GLY A 1 86 ? -17.924 9.932 17.455 1.00 34.41 86 GLY A C 1
ATOM 635 O O . GLY A 1 86 ? -16.852 10.486 17.680 1.00 34.41 86 GLY A O 1
ATOM 636 N N . ASP A 1 87 ? -19.091 10.264 17.998 1.00 32.25 87 ASP A N 1
ATOM 637 C CA . ASP A 1 87 ? -19.354 11.291 18.994 1.00 32.25 87 ASP A CA 1
ATOM 638 C C . ASP A 1 87 ? -18.209 11.533 19.983 1.00 32.25 87 ASP A C 1
ATOM 640 O O . ASP A 1 87 ? -17.613 10.606 20.538 1.00 32.25 87 ASP A O 1
ATOM 644 N N . SER A 1 88 ? -18.002 12.828 20.231 1.00 36.62 88 SER A N 1
ATOM 645 C CA . SER A 1 88 ? -17.284 13.439 21.346 1.00 36.62 88 SER A CA 1
ATOM 646 C C . SER A 1 88 ? -17.001 12.494 22.511 1.00 36.62 88 SER A C 1
ATOM 648 O O . SER A 1 88 ? -17.917 11.869 23.055 1.00 36.62 88 SER A O 1
ATOM 650 N N . ALA A 1 89 ? -15.737 12.492 22.928 1.00 41.19 89 ALA A N 1
ATOM 651 C CA . ALA A 1 89 ? -15.190 11.847 24.109 1.00 41.19 89 ALA A CA 1
ATOM 652 C C . ALA A 1 89 ? -15.955 12.198 25.396 1.00 41.19 89 ALA A C 1
ATOM 654 O O . ALA A 1 89 ? -15.493 12.969 26.226 1.00 41.19 89 ALA A O 1
ATOM 655 N N . ASP A 1 90 ? -17.121 11.597 25.595 1.00 41.25 90 ASP A N 1
ATOM 656 C CA . ASP A 1 90 ? -17.766 11.552 26.891 1.00 41.25 90 ASP A CA 1
ATOM 657 C C . ASP A 1 90 ? -18.729 10.369 26.952 1.00 41.25 90 ASP A C 1
ATOM 659 O O . ASP A 1 90 ? -19.902 10.463 26.597 1.00 41.25 90 ASP A O 1
ATOM 663 N N . ARG A 1 91 ? -18.213 9.211 27.376 1.00 37.62 91 ARG A N 1
ATOM 664 C CA . ARG A 1 91 ? -18.922 8.282 28.269 1.00 37.62 91 ARG A CA 1
ATOM 665 C C . ARG A 1 91 ? -18.062 7.067 28.564 1.00 37.62 91 ARG A C 1
ATOM 667 O O . ARG A 1 91 ? -17.796 6.222 27.714 1.00 37.62 91 ARG A O 1
ATOM 674 N N . LYS A 1 92 ? -17.766 6.910 29.854 1.00 42.22 92 LYS A N 1
ATOM 675 C CA . LYS A 1 92 ? -17.483 5.628 30.509 1.00 42.22 92 LYS A CA 1
ATOM 676 C C . LYS A 1 92 ? -18.674 4.670 30.320 1.00 42.22 92 LYS A C 1
ATOM 678 O O . LYS A 1 92 ? -19.417 4.399 31.260 1.00 42.22 92 LYS A O 1
ATOM 683 N N . SER A 1 93 ? -18.881 4.147 29.114 1.00 38.91 93 SER A N 1
ATOM 684 C CA . SER A 1 93 ? -19.802 3.040 28.872 1.00 38.91 93 SER A CA 1
ATOM 685 C C . SER A 1 93 ? -19.064 1.732 29.146 1.00 38.91 93 SER A C 1
ATOM 687 O O . SER A 1 93 ? -18.290 1.243 28.333 1.00 38.91 93 SER A O 1
ATOM 689 N N . LYS A 1 94 ? -19.320 1.132 30.314 1.00 46.66 94 LYS A N 1
ATOM 690 C CA . LYS A 1 94 ? -18.873 -0.227 30.678 1.00 46.66 94 LYS A CA 1
ATOM 691 C C . LYS A 1 94 ? -19.596 -1.342 29.893 1.00 46.66 94 LYS A C 1
ATOM 693 O O . LYS A 1 94 ? -19.538 -2.503 30.295 1.00 46.66 94 LYS A O 1
ATOM 698 N N . ARG A 1 95 ? -20.314 -1.032 28.809 1.00 41.97 95 ARG A N 1
ATOM 699 C CA . ARG A 1 95 ? -21.045 -2.020 28.005 1.00 41.97 95 ARG A CA 1
ATOM 700 C C . ARG A 1 95 ? -20.451 -2.125 26.610 1.00 41.97 95 ARG A C 1
ATOM 702 O O . ARG A 1 95 ? -20.672 -1.229 25.812 1.00 41.97 95 ARG A O 1
ATOM 709 N N . GLY A 1 96 ? -19.801 -3.270 26.379 1.00 43.78 96 GLY A N 1
ATOM 710 C CA . GLY A 1 96 ? -19.671 -3.959 25.094 1.00 43.78 96 GLY A CA 1
ATOM 711 C C . GLY A 1 96 ? -18.867 -3.218 24.037 1.00 43.78 96 GLY A C 1
ATOM 712 O O . GLY A 1 96 ? -19.283 -2.157 23.605 1.00 43.78 96 GLY A O 1
ATOM 713 N N . LEU A 1 97 ? -17.746 -3.819 23.624 1.00 53.50 97 LEU A N 1
ATOM 714 C CA . LEU A 1 97 ? -16.995 -3.521 22.398 1.00 53.50 97 LEU A CA 1
ATOM 715 C C . LEU A 1 97 ? -17.846 -2.734 21.391 1.00 53.50 97 LEU A C 1
ATOM 717 O O . LEU A 1 97 ? -18.745 -3.300 20.771 1.00 53.50 97 LEU A O 1
ATOM 721 N N . ASP A 1 98 ? -17.575 -1.433 21.289 1.00 76.00 98 ASP A N 1
ATOM 722 C CA . ASP A 1 98 ? -18.075 -0.571 20.220 1.00 76.00 98 ASP A CA 1
ATOM 723 C C . ASP A 1 98 ? -17.973 -1.329 18.887 1.00 76.00 98 ASP A C 1
ATOM 725 O O . ASP A 1 98 ? -16.999 -2.053 18.661 1.00 76.00 98 ASP A O 1
ATOM 729 N N . VAL A 1 99 ? -18.986 -1.203 18.028 1.00 69.19 99 VAL A N 1
ATOM 730 C CA . VAL A 1 99 ? -19.042 -1.846 16.708 1.00 69.19 99 VAL A CA 1
ATOM 731 C C . VAL A 1 99 ? -17.735 -1.625 15.941 1.00 69.19 99 VAL A C 1
ATOM 733 O O . VAL A 1 99 ? -17.235 -2.565 15.323 1.00 69.19 99 VAL A O 1
ATOM 736 N N . LEU A 1 100 ? -17.129 -0.438 16.062 1.00 71.69 100 LEU A N 1
ATOM 737 C CA . LEU A 1 100 ? -15.816 -0.142 15.489 1.00 71.69 100 LEU A CA 1
ATOM 738 C C . LEU A 1 100 ? -14.703 -1.002 16.107 1.00 71.69 100 LEU A C 1
ATOM 740 O O . LEU A 1 100 ? -13.894 -1.576 15.389 1.00 71.69 100 LEU A O 1
ATOM 744 N N . THR A 1 101 ? -14.672 -1.172 17.429 1.00 72.94 101 THR A N 1
ATOM 745 C CA . THR A 1 101 ? -13.689 -2.040 18.101 1.00 72.94 101 THR A CA 1
ATOM 746 C C . THR A 1 101 ? -13.888 -3.517 17.765 1.00 72.94 101 THR A C 1
ATOM 748 O O . THR A 1 101 ? -12.906 -4.241 17.595 1.00 72.94 101 THR A O 1
ATOM 751 N N . ALA A 1 102 ? -15.133 -3.983 17.645 1.00 76.00 102 ALA A N 1
ATOM 752 C CA . ALA A 1 102 ? -15.424 -5.343 17.197 1.00 76.00 102 ALA A CA 1
ATOM 753 C C . ALA A 1 102 ? -14.957 -5.562 15.747 1.00 76.00 102 ALA A C 1
ATOM 755 O O . ALA A 1 102 ? -14.339 -6.585 15.449 1.00 76.00 102 ALA A O 1
ATOM 756 N N . TRP A 1 103 ? -15.183 -4.581 14.869 1.00 82.19 103 TRP A N 1
ATOM 757 C CA . TRP A 1 103 ? -14.718 -4.615 13.484 1.00 82.19 103 TRP A CA 1
ATOM 758 C C . TRP A 1 103 ? -13.189 -4.598 13.392 1.00 82.19 103 TRP A C 1
ATOM 760 O O . TRP A 1 103 ? -12.625 -5.459 12.725 1.00 82.19 103 TRP A O 1
ATOM 770 N N . LEU A 1 104 ? -12.517 -3.702 14.124 1.00 81.56 104 LEU A N 1
ATOM 771 C CA . LEU A 1 104 ? -11.051 -3.622 14.188 1.00 81.56 104 LEU A CA 1
ATOM 772 C C . LEU A 1 104 ? -10.436 -4.912 14.731 1.00 81.56 104 LEU A C 1
ATOM 774 O O . LEU A 1 104 ? -9.405 -5.363 14.246 1.00 81.56 104 LEU A O 1
ATOM 778 N N . THR A 1 105 ? -11.099 -5.542 15.702 1.00 77.88 105 THR A N 1
ATOM 779 C CA . THR A 1 105 ? -10.684 -6.850 16.218 1.00 77.88 105 THR A CA 1
ATOM 780 C C . THR A 1 105 ? -10.751 -7.924 15.136 1.00 77.88 105 THR A C 1
ATOM 782 O O . THR A 1 105 ? -9.812 -8.705 15.003 1.00 77.88 105 THR A O 1
ATOM 785 N N . GLY A 1 106 ? -11.835 -7.961 14.355 1.00 80.69 106 GLY A N 1
ATOM 786 C CA . GLY A 1 106 ? -11.961 -8.872 13.217 1.00 80.69 106 GLY A CA 1
ATOM 787 C C . GLY A 1 106 ? -10.916 -8.593 12.136 1.00 80.69 106 GLY A C 1
ATOM 788 O O . GLY A 1 106 ? -10.238 -9.513 11.696 1.00 80.69 106 GLY A O 1
ATOM 789 N N . PHE A 1 107 ? -10.725 -7.322 11.777 1.00 84.44 107 PHE A N 1
ATOM 790 C CA . PHE A 1 107 ? -9.750 -6.895 10.773 1.00 84.44 107 PHE A CA 1
ATOM 791 C C . PHE A 1 107 ? -8.318 -7.291 11.165 1.00 84.44 107 PHE A C 1
ATOM 793 O O . PHE A 1 107 ? -7.630 -7.952 10.393 1.00 84.44 107 PHE A O 1
ATOM 800 N N . ALA A 1 108 ? -7.897 -6.986 12.396 1.00 81.19 108 ALA A N 1
ATOM 801 C CA . ALA A 1 108 ? -6.579 -7.364 12.905 1.00 81.19 108 ALA A CA 1
ATOM 802 C C . ALA A 1 108 ? -6.387 -8.889 12.973 1.00 81.19 108 ALA A C 1
ATOM 804 O O . ALA A 1 108 ? -5.310 -9.393 12.663 1.00 81.19 108 ALA A O 1
ATOM 805 N N . ALA A 1 109 ? -7.425 -9.643 13.348 1.00 78.12 109 ALA A N 1
ATOM 806 C CA . ALA A 1 109 ? -7.361 -11.103 13.349 1.00 78.12 109 ALA A CA 1
ATOM 807 C C . ALA A 1 109 ? -7.183 -11.678 11.933 1.00 78.12 109 ALA A C 1
ATOM 809 O O . ALA A 1 109 ? -6.428 -12.634 11.757 1.00 78.12 109 ALA A O 1
ATOM 810 N N . GLU A 1 110 ? -7.840 -11.092 10.929 1.00 79.56 110 GLU A N 1
ATOM 811 C CA . GLU A 1 110 ? -7.704 -11.501 9.529 1.00 79.56 110 GLU A CA 1
ATOM 812 C C . GLU A 1 110 ? -6.317 -11.137 8.957 1.00 79.56 110 GLU A C 1
ATOM 814 O O . GLU A 1 110 ? -5.758 -11.943 8.215 1.00 79.56 110 GLU A O 1
ATOM 819 N N . LEU A 1 111 ? -5.699 -10.015 9.369 1.00 78.69 111 LEU A N 1
ATOM 820 C CA . LEU A 1 111 ? -4.315 -9.657 8.992 1.00 78.69 111 LEU A CA 1
ATOM 821 C C . LEU A 1 111 ? -3.292 -10.738 9.381 1.00 78.69 111 LEU A C 1
ATOM 823 O O . LEU A 1 111 ? -2.281 -10.912 8.700 1.00 78.69 111 LEU A O 1
ATOM 827 N N . ASN A 1 112 ? -3.547 -11.500 10.445 1.00 73.31 112 ASN A N 1
ATOM 828 C CA . ASN A 1 112 ? -2.661 -12.578 10.892 1.00 73.31 112 ASN A CA 1
ATOM 829 C C . ASN A 1 112 ? -2.766 -13.863 10.049 1.00 73.31 112 ASN A C 1
ATOM 831 O O . ASN A 1 112 ? -1.950 -14.767 10.196 1.00 73.31 112 ASN A O 1
ATOM 835 N N . LEU A 1 113 ? -3.778 -13.978 9.186 1.00 71.62 113 LEU A N 1
ATOM 836 C CA . LEU A 1 113 ? -3.967 -15.139 8.304 1.00 71.62 113 LEU A CA 1
ATOM 837 C C . LEU A 1 113 ? -3.255 -14.975 6.954 1.00 71.62 113 LEU A C 1
ATOM 839 O O . LEU A 1 113 ? -3.369 -15.823 6.067 1.00 71.62 113 LEU A O 1
ATOM 843 N N . THR A 1 114 ? -2.543 -13.868 6.798 1.00 72.69 114 THR A N 1
ATOM 844 C CA . THR A 1 114 ? -2.016 -13.401 5.528 1.00 72.69 114 THR A CA 1
ATOM 845 C C . THR A 1 114 ? -0.775 -14.173 5.107 1.00 72.69 114 THR A C 1
ATOM 847 O O . THR A 1 114 ? 0.236 -14.179 5.803 1.00 72.69 114 THR A O 1
ATOM 850 N N . ARG A 1 115 ? -0.816 -14.744 3.900 1.00 78.19 115 ARG A N 1
ATOM 851 C CA . ARG A 1 115 ? 0.299 -15.513 3.322 1.00 78.19 115 ARG A CA 1
ATOM 852 C C . ARG A 1 115 ? 1.284 -14.665 2.530 1.00 78.19 115 ARG A C 1
ATOM 854 O O . ARG A 1 115 ? 2.385 -15.117 2.202 1.00 78.19 115 ARG A O 1
ATOM 861 N N . SER A 1 116 ? 0.869 -13.478 2.106 1.00 89.56 116 SER A N 1
ATOM 862 C CA . SER A 1 116 ? 1.699 -12.555 1.336 1.00 89.56 116 SER A CA 1
ATOM 863 C C . SER A 1 116 ? 1.352 -11.115 1.669 1.00 89.56 116 SER A C 1
ATOM 865 O O . SER A 1 116 ? 0.181 -10.765 1.768 1.00 89.56 116 SER A O 1
ATOM 867 N N . ARG A 1 117 ? 2.373 -10.283 1.821 1.00 91.00 117 ARG A N 1
ATOM 868 C CA . ARG A 1 117 ? 2.239 -8.845 2.014 1.00 91.00 117 ARG A CA 1
ATOM 869 C C . ARG A 1 117 ? 2.743 -8.120 0.782 1.00 91.00 117 ARG A C 1
ATOM 871 O O . ARG A 1 117 ? 3.711 -8.561 0.159 1.00 91.00 117 ARG A O 1
ATOM 878 N N . ILE A 1 118 ? 2.057 -7.045 0.435 1.00 94.25 118 ILE A N 1
ATOM 879 C CA . ILE A 1 118 ? 2.447 -6.114 -0.613 1.00 94.25 118 ILE A CA 1
ATOM 880 C C . ILE A 1 118 ? 2.390 -4.727 0.008 1.00 94.25 118 ILE A C 1
ATOM 882 O O . ILE A 1 118 ? 1.344 -4.341 0.520 1.00 94.25 118 ILE A O 1
ATOM 886 N N . THR A 1 119 ? 3.479 -3.980 -0.079 1.00 95.88 119 THR A N 1
ATOM 887 C CA . THR A 1 119 ? 3.514 -2.571 0.302 1.00 95.88 119 THR A CA 1
ATOM 888 C C . THR A 1 119 ? 3.635 -1.750 -0.970 1.00 95.88 119 THR A C 1
ATOM 890 O O . THR A 1 119 ? 4.479 -2.032 -1.820 1.00 95.88 119 THR A O 1
ATOM 893 N N . ILE A 1 120 ? 2.776 -0.750 -1.126 1.00 97.44 120 ILE A N 1
ATOM 894 C CA . ILE A 1 120 ? 2.785 0.172 -2.258 1.00 97.44 120 ILE A CA 1
ATOM 895 C C . ILE A 1 120 ? 2.960 1.577 -1.700 1.00 97.44 120 ILE A C 1
ATOM 897 O O . ILE A 1 120 ? 2.151 2.032 -0.898 1.00 97.44 120 ILE A O 1
ATOM 901 N N . VAL A 1 121 ? 4.009 2.265 -2.131 1.00 97.12 121 VAL A N 1
ATOM 902 C CA . VAL A 1 121 ? 4.302 3.644 -1.744 1.00 97.12 121 VAL A CA 1
ATOM 903 C C . VAL A 1 121 ? 4.339 4.488 -3.003 1.00 97.12 121 VAL A C 1
ATOM 905 O O . VAL A 1 121 ? 5.125 4.207 -3.902 1.00 97.12 121 VAL A O 1
ATOM 908 N N . ILE A 1 122 ? 3.499 5.513 -3.072 1.00 97.25 122 ILE A N 1
ATOM 909 C CA . ILE A 1 122 ? 3.513 6.514 -4.139 1.00 97.25 122 ILE A CA 1
ATOM 910 C C . ILE A 1 122 ? 3.962 7.814 -3.493 1.00 97.25 122 ILE A C 1
ATOM 912 O O . ILE A 1 122 ? 3.282 8.295 -2.591 1.00 97.25 122 ILE A O 1
ATOM 916 N N . SER A 1 123 ? 5.103 8.353 -3.910 1.00 96.31 123 SER A N 1
ATOM 917 C CA . SER A 1 123 ? 5.679 9.541 -3.280 1.00 96.31 123 SER A CA 1
ATOM 918 C C . SER A 1 123 ? 6.225 10.519 -4.309 1.00 96.31 123 SER A C 1
ATOM 920 O O . SER A 1 123 ? 6.946 10.116 -5.222 1.00 96.31 123 SER A O 1
ATOM 922 N N . SER A 1 124 ? 5.893 11.798 -4.149 1.00 94.38 124 SER A N 1
ATOM 923 C CA . SER A 1 124 ? 6.490 12.917 -4.893 1.00 94.38 124 SER A CA 1
ATOM 924 C C . SER A 1 124 ? 7.622 13.611 -4.127 1.00 94.38 124 SER A C 1
ATOM 926 O O . SER A 1 124 ? 8.241 14.538 -4.639 1.00 94.38 124 SER A O 1
ATOM 928 N N . GLY A 1 125 ? 7.892 13.182 -2.890 1.00 92.12 125 GLY A N 1
ATOM 929 C CA . GLY A 1 125 ? 8.743 13.893 -1.932 1.00 92.12 125 GLY A CA 1
ATOM 930 C C . GLY A 1 125 ? 7.957 14.835 -1.016 1.00 92.12 125 GLY A C 1
ATOM 931 O O . GLY A 1 125 ? 8.282 14.914 0.166 1.00 92.12 125 GLY A O 1
ATOM 932 N N . ASP A 1 126 ? 6.884 15.448 -1.524 1.00 92.88 126 ASP A N 1
ATOM 933 C CA . ASP A 1 126 ? 6.019 16.353 -0.752 1.00 92.88 126 ASP A CA 1
ATOM 934 C C . ASP A 1 126 ? 4.719 15.676 -0.301 1.00 92.88 126 ASP A C 1
ATOM 936 O O . ASP A 1 126 ? 4.212 15.970 0.775 1.00 92.88 126 ASP A O 1
ATOM 940 N N . GLU A 1 127 ? 4.201 14.752 -1.115 1.00 93.75 127 GLU A N 1
ATOM 941 C CA . GLU A 1 127 ? 2.992 13.957 -0.884 1.00 93.75 127 GLU A CA 1
ATOM 942 C C . GLU A 1 127 ? 3.368 12.477 -0.878 1.00 93.75 127 GLU A C 1
ATOM 944 O O . GLU A 1 127 ? 4.203 12.031 -1.672 1.00 93.75 127 GLU A O 1
ATOM 949 N N . THR A 1 128 ? 2.758 11.687 0.002 1.00 95.00 128 THR A N 1
ATOM 950 C CA . THR A 1 128 ? 2.959 10.239 0.054 1.00 95.00 128 THR A CA 1
ATOM 951 C C . THR A 1 128 ? 1.657 9.504 0.349 1.00 95.00 128 THR A C 1
ATOM 953 O O . THR A 1 128 ? 1.018 9.736 1.374 1.00 95.00 128 THR A O 1
ATOM 956 N N . ALA A 1 129 ? 1.311 8.556 -0.522 1.00 96.19 129 ALA A N 1
ATOM 957 C CA . ALA A 1 129 ? 0.285 7.551 -0.280 1.00 96.19 129 ALA A CA 1
ATOM 958 C C . ALA A 1 129 ? 0.950 6.195 -0.008 1.00 96.19 129 ALA A C 1
ATOM 960 O O . ALA A 1 129 ? 1.614 5.629 -0.879 1.00 96.19 129 ALA A O 1
ATOM 961 N N . HIS A 1 130 ? 0.769 5.675 1.203 1.00 95.56 130 HIS A N 1
ATOM 962 C CA . HIS A 1 130 ? 1.322 4.404 1.656 1.00 95.56 130 HIS A CA 1
ATOM 963 C C . HIS A 1 130 ? 0.192 3.395 1.856 1.00 95.56 130 HIS A C 1
ATOM 965 O O . HIS A 1 130 ? -0.626 3.525 2.761 1.00 95.56 130 HIS A O 1
ATOM 971 N N . LEU A 1 131 ? 0.150 2.379 1.003 1.00 95.81 131 LEU A N 1
ATOM 972 C CA . LEU A 1 131 ? -0.826 1.304 1.029 1.00 95.81 131 LEU A CA 1
ATOM 973 C C . LEU A 1 131 ? -0.152 -0.016 1.424 1.00 95.81 131 LEU A C 1
ATOM 975 O O . LEU A 1 131 ? 0.583 -0.606 0.634 1.00 95.81 131 LEU A O 1
ATOM 979 N N . GLU A 1 132 ? -0.456 -0.512 2.618 1.00 94.12 132 GLU A N 1
ATOM 980 C CA . GLU A 1 132 ? -0.091 -1.858 3.055 1.00 94.12 132 GLU A CA 1
ATOM 981 C C . GLU A 1 132 ? -1.236 -2.821 2.742 1.00 94.12 132 GLU A C 1
ATOM 983 O O . GLU A 1 132 ? -2.391 -2.601 3.119 1.00 94.12 132 GLU A O 1
ATOM 988 N N . VAL A 1 133 ? -0.916 -3.913 2.052 1.00 93.19 133 VAL A N 1
ATOM 989 C CA . VAL A 1 133 ? -1.884 -4.916 1.618 1.00 93.19 133 VAL A CA 1
ATOM 990 C C . VAL A 1 133 ? -1.489 -6.283 2.129 1.00 93.19 133 VAL A C 1
ATOM 992 O O . VAL A 1 133 ? -0.463 -6.859 1.771 1.00 93.19 133 VAL A O 1
ATOM 995 N N . SER A 1 134 ? -2.390 -6.853 2.907 1.00 91.94 134 SER A N 1
ATOM 996 C CA . SER A 1 134 ? -2.362 -8.249 3.290 1.00 91.94 134 SER A CA 1
ATOM 997 C C . SER A 1 134 ? -3.202 -9.076 2.317 1.00 91.94 134 SER A C 1
ATOM 999 O O . SER A 1 134 ? -4.421 -8.915 2.248 1.00 91.94 134 SER A O 1
ATOM 1001 N N . LEU A 1 135 ? -2.546 -9.946 1.545 1.00 89.50 135 LEU A N 1
ATOM 1002 C CA . LEU A 1 135 ? -3.166 -10.815 0.547 1.00 89.50 135 LEU A CA 1
ATOM 1003 C C . LEU A 1 135 ? -3.561 -12.180 1.141 1.00 89.50 135 LEU A C 1
ATOM 1005 O O . LEU A 1 135 ? -2.708 -12.987 1.534 1.00 89.50 135 LEU A O 1
ATOM 1009 N N . CYS A 1 136 ? -4.864 -12.454 1.119 1.00 84.31 136 CYS A N 1
ATOM 1010 C CA . CYS A 1 136 ? -5.471 -13.767 1.338 1.00 84.31 136 CYS A CA 1
ATOM 1011 C C . CYS A 1 136 ? -5.932 -14.370 -0.008 1.00 84.31 136 CYS A C 1
ATOM 1013 O O . CYS A 1 136 ? -5.775 -13.758 -1.066 1.00 84.31 136 CYS A O 1
ATOM 1015 N N . ASP A 1 137 ? -6.480 -15.592 0.008 1.00 79.06 137 ASP A N 1
ATOM 1016 C CA . ASP A 1 137 ? -6.787 -16.341 -1.224 1.00 79.06 137 ASP A CA 1
ATOM 1017 C C . ASP A 1 137 ? -7.818 -15.615 -2.128 1.00 79.06 137 ASP A C 1
ATOM 1019 O O . ASP A 1 137 ? -7.650 -15.562 -3.351 1.00 79.06 137 ASP A O 1
ATOM 1023 N N . ASP A 1 138 ? -8.858 -15.015 -1.544 1.00 85.62 138 ASP A N 1
ATOM 1024 C CA . ASP A 1 138 ? -9.961 -14.338 -2.243 1.00 85.62 138 ASP A CA 1
ATOM 1025 C C . ASP A 1 138 ? -10.157 -12.863 -1.848 1.00 85.62 138 ASP A C 1
ATOM 1027 O O . ASP A 1 138 ? -10.914 -12.142 -2.506 1.00 85.62 138 ASP A O 1
ATOM 1031 N N . ILE A 1 139 ? -9.448 -12.399 -0.819 1.00 87.94 139 ILE A N 1
ATOM 1032 C CA . ILE A 1 139 ? -9.596 -11.061 -0.250 1.00 87.94 139 ILE A CA 1
ATOM 1033 C C . ILE A 1 139 ? -8.239 -10.425 0.057 1.00 87.94 139 ILE A C 1
ATOM 1035 O O . ILE A 1 139 ? -7.278 -11.099 0.415 1.00 87.94 139 ILE A O 1
ATOM 1039 N N . CYS A 1 140 ? -8.178 -9.109 -0.069 1.00 90.44 140 CYS A N 1
ATOM 1040 C CA . CYS A 1 140 ? -7.087 -8.265 0.383 1.00 90.44 140 CYS A CA 1
ATOM 1041 C C . CYS A 1 140 ? -7.583 -7.393 1.536 1.00 90.44 140 CYS A C 1
ATOM 1043 O O . CYS A 1 140 ? -8.658 -6.791 1.450 1.00 90.44 140 CYS A O 1
ATOM 1045 N N . LEU A 1 141 ? -6.781 -7.280 2.586 1.00 91.44 141 LEU A N 1
ATOM 1046 C CA . LEU A 1 141 ? -6.972 -6.289 3.639 1.00 91.44 141 LEU A CA 1
ATOM 1047 C C . LEU A 1 141 ? -5.987 -5.159 3.384 1.00 91.44 141 LEU A C 1
ATOM 1049 O O . LEU A 1 141 ? -4.786 -5.403 3.312 1.00 91.44 141 LEU A O 1
ATOM 1053 N N . ALA A 1 142 ? -6.506 -3.954 3.207 1.00 92.44 142 ALA A N 1
ATOM 1054 C CA . ALA A 1 142 ? -5.735 -2.775 2.865 1.00 92.44 142 ALA A CA 1
ATOM 1055 C C . ALA A 1 142 ? -5.778 -1.758 4.005 1.00 92.44 142 ALA A C 1
ATOM 1057 O O . ALA A 1 142 ? -6.858 -1.450 4.520 1.00 92.44 142 ALA A O 1
ATOM 1058 N N . ILE A 1 143 ? -4.607 -1.233 4.345 1.00 93.50 143 ILE A N 1
ATOM 1059 C CA . ILE A 1 143 ? -4.416 -0.080 5.221 1.00 93.50 143 ILE A CA 1
ATOM 1060 C C . ILE A 1 143 ? -3.741 0.997 4.380 1.00 93.50 143 ILE A C 1
ATOM 1062 O O . ILE A 1 143 ? -2.658 0.771 3.848 1.00 93.50 143 ILE A O 1
ATOM 1066 N N . LEU A 1 144 ? -4.400 2.138 4.228 1.00 94.81 144 LEU A N 1
ATOM 1067 C CA . LEU A 1 144 ? -3.902 3.295 3.502 1.00 94.81 144 LEU A CA 1
ATOM 1068 C C . LEU A 1 144 ? -3.605 4.419 4.490 1.00 94.81 144 LEU A C 1
ATOM 1070 O O . LEU A 1 144 ? -4.457 4.790 5.296 1.00 94.81 144 LEU A O 1
ATOM 1074 N N . VAL A 1 145 ? -2.409 4.979 4.381 1.00 94.38 145 VAL A N 1
ATOM 1075 C CA . VAL A 1 145 ? -1.970 6.153 5.126 1.00 94.38 145 VAL A CA 1
ATOM 1076 C C . VAL A 1 145 ? -1.550 7.225 4.130 1.00 94.38 145 VAL A C 1
ATOM 1078 O O . VAL A 1 145 ? -0.843 6.938 3.161 1.00 94.38 145 VAL A O 1
ATOM 1081 N N . LEU A 1 146 ? -2.026 8.447 4.347 1.00 93.81 146 LEU A N 1
ATOM 1082 C CA . LEU A 1 146 ? -1.772 9.602 3.493 1.00 93.81 146 LEU A CA 1
ATOM 1083 C C . LEU A 1 146 ? -0.999 10.652 4.297 1.00 93.81 146 LEU A C 1
ATOM 1085 O O . LEU A 1 146 ? -1.363 10.952 5.433 1.00 93.81 146 LEU A O 1
ATOM 1089 N N . HIS A 1 147 ? 0.075 11.186 3.720 1.00 91.88 147 HIS A N 1
ATOM 1090 C CA . HIS A 1 147 ? 0.961 12.151 4.372 1.00 91.88 147 HIS A CA 1
ATOM 1091 C C . HIS A 1 147 ? 1.430 13.233 3.403 1.00 91.88 147 HIS A C 1
ATOM 1093 O O . HIS A 1 147 ? 1.687 12.933 2.238 1.00 91.88 147 HIS A O 1
ATOM 1099 N N . GLY A 1 148 ? 1.652 14.445 3.913 1.00 91.25 148 GLY A N 1
ATOM 1100 C CA . GLY A 1 148 ? 2.298 15.522 3.165 1.00 91.25 148 GLY A CA 1
ATOM 1101 C C . GLY A 1 148 ? 1.369 16.660 2.748 1.00 91.25 148 GLY A C 1
ATOM 1102 O O . GLY A 1 148 ? 0.200 16.686 3.139 1.00 91.25 148 GLY A O 1
ATOM 1103 N N . GLU A 1 149 ? 1.924 17.599 1.979 1.00 88.12 149 GLU A N 1
ATOM 1104 C CA . GLU A 1 149 ? 1.232 18.808 1.513 1.00 88.12 149 GLU A CA 1
ATOM 1105 C C . GLU A 1 149 ? 0.102 18.416 0.549 1.00 88.12 149 GLU A C 1
ATOM 1107 O O . GLU A 1 149 ? 0.381 18.034 -0.579 1.00 88.12 149 GLU A O 1
ATOM 1112 N N . GLY A 1 150 ? -1.160 18.460 0.982 1.00 85.94 150 GLY A N 1
ATOM 1113 C CA . GLY A 1 150 ? -2.319 17.982 0.212 1.00 85.94 150 GLY A CA 1
ATOM 1114 C C . GLY A 1 150 ? -3.119 16.857 0.878 1.00 85.94 150 GLY A C 1
ATOM 1115 O O . GLY A 1 150 ? -4.222 16.544 0.427 1.00 85.94 150 GLY A O 1
ATOM 1116 N N . PHE A 1 151 ? -2.613 16.265 1.966 1.00 91.75 151 PHE A N 1
ATOM 1117 C CA . PHE A 1 151 ? -3.313 15.231 2.741 1.00 91.75 151 PHE A CA 1
ATOM 1118 C C . PHE A 1 151 ? -3.478 15.579 4.228 1.00 91.75 151 PHE A C 1
ATOM 1120 O O . PHE A 1 151 ? -3.710 14.695 5.052 1.00 91.75 151 PHE A O 1
ATOM 1127 N N . GLU A 1 152 ? -3.391 16.857 4.592 1.00 91.06 152 GLU A N 1
ATOM 1128 C CA . GLU A 1 152 ? -3.436 17.327 5.982 1.00 91.06 152 GLU A CA 1
ATOM 1129 C C . GLU A 1 152 ? -4.743 16.947 6.690 1.00 91.06 152 GLU A C 1
ATOM 1131 O O . GLU A 1 152 ? -4.753 16.677 7.887 1.00 91.06 152 GLU A O 1
ATOM 1136 N N . GLU A 1 153 ? -5.855 16.864 5.957 1.00 88.00 153 GLU A N 1
ATOM 1137 C CA . GLU A 1 153 ? -7.148 16.446 6.514 1.00 88.00 153 GLU A CA 1
ATOM 1138 C C . GLU A 1 153 ? -7.188 14.974 6.964 1.00 88.00 153 GLU A C 1
ATOM 1140 O O . GLU A 1 153 ? -8.062 14.593 7.745 1.00 88.00 153 GLU A O 1
ATOM 1145 N N . PHE A 1 154 ? -6.236 14.155 6.506 1.00 88.19 154 PHE A N 1
ATOM 1146 C CA . PHE A 1 154 ? -6.085 12.751 6.890 1.00 88.19 154 PHE A CA 1
ATOM 1147 C C . PHE A 1 154 ? -5.010 12.542 7.961 1.00 88.19 154 PHE A C 1
ATOM 1149 O O . PHE A 1 154 ? -4.765 11.403 8.371 1.00 88.19 154 PHE A O 1
ATOM 1156 N N . GLU A 1 155 ? -4.384 13.616 8.451 1.00 86.75 155 GLU A N 1
ATOM 1157 C CA . GLU A 1 155 ? -3.425 13.531 9.544 1.00 86.75 155 GLU A CA 1
ATOM 1158 C C . GLU A 1 155 ? -4.082 12.892 10.779 1.00 86.75 155 GLU A C 1
ATOM 1160 O O . GLU A 1 155 ? -5.171 13.270 11.212 1.00 86.75 155 GLU A O 1
ATOM 1165 N N . GLY A 1 156 ? -3.424 11.881 11.350 1.00 83.44 156 GLY A N 1
ATOM 1166 C CA . GLY A 1 156 ? -3.945 11.162 12.513 1.00 83.44 156 GLY A CA 1
ATOM 1167 C C . GLY A 1 156 ? -4.921 10.022 12.195 1.00 83.44 156 GLY A C 1
ATOM 1168 O O . GLY A 1 156 ? -5.420 9.388 13.131 1.00 83.44 156 GLY A O 1
ATOM 1169 N N . PHE A 1 157 ? -5.173 9.732 10.914 1.00 88.44 157 PHE A N 1
ATOM 1170 C CA . PHE A 1 157 ? -6.063 8.658 10.478 1.00 88.44 157 PHE A CA 1
ATOM 1171 C C . PHE A 1 157 ? -5.341 7.575 9.675 1.00 88.44 157 PHE A C 1
ATOM 1173 O O . PHE A 1 157 ? -4.427 7.837 8.898 1.00 88.44 157 PHE A O 1
ATOM 1180 N N . GLU A 1 158 ? -5.839 6.349 9.807 1.00 90.62 158 GLU A N 1
ATOM 1181 C CA . GLU A 1 158 ? -5.592 5.265 8.861 1.00 90.62 158 GLU A CA 1
ATOM 1182 C C . GLU A 1 158 ? -6.899 4.914 8.139 1.00 90.62 158 GLU A C 1
ATOM 1184 O O . GLU A 1 158 ? -7.976 4.857 8.741 1.00 90.62 158 GLU A O 1
ATOM 1189 N N . LEU A 1 159 ? -6.813 4.672 6.833 1.00 91.38 159 LEU A N 1
ATOM 1190 C CA . LEU A 1 159 ? -7.944 4.341 5.975 1.00 91.38 159 LEU A CA 1
ATOM 1191 C C . LEU A 1 159 ? -7.953 2.836 5.698 1.00 91.38 159 LEU A C 1
ATOM 1193 O O . LEU A 1 159 ? -7.050 2.291 5.071 1.00 91.38 159 LEU A O 1
ATOM 1197 N N . LEU A 1 160 ? -9.000 2.143 6.133 1.00 92.00 160 LEU A N 1
ATOM 1198 C CA . LEU A 1 160 ? -9.087 0.686 6.051 1.00 92.00 160 LEU A CA 1
ATOM 1199 C C . LEU A 1 160 ? -10.062 0.257 4.961 1.00 92.00 160 LEU A C 1
ATOM 1201 O O . LEU A 1 160 ? -11.153 0.818 4.831 1.00 92.00 160 LEU A O 1
ATOM 1205 N N . ARG A 1 161 ? -9.711 -0.772 4.187 1.00 90.62 161 ARG A N 1
ATOM 1206 C CA . ARG A 1 161 ? -10.608 -1.328 3.164 1.00 90.62 161 ARG A CA 1
ATOM 1207 C C . ARG A 1 161 ? -10.386 -2.821 2.967 1.00 90.62 161 ARG A C 1
ATOM 1209 O O . ARG A 1 161 ? -9.272 -3.327 3.035 1.00 90.62 161 ARG A O 1
ATOM 1216 N N . ARG A 1 162 ? -11.478 -3.536 2.697 1.00 90.62 162 ARG A N 1
ATOM 1217 C CA . ARG A 1 162 ? -11.436 -4.897 2.151 1.00 90.62 162 ARG A CA 1
ATOM 1218 C C . ARG A 1 162 ? -11.573 -4.803 0.635 1.00 90.62 162 ARG A C 1
ATOM 1220 O O . ARG A 1 162 ? -12.508 -4.167 0.154 1.00 90.62 162 ARG A O 1
ATOM 1227 N N . LEU A 1 163 ? -10.651 -5.421 -0.089 1.00 90.94 163 LEU A N 1
ATOM 1228 C CA . LEU A 1 163 ? -10.574 -5.400 -1.550 1.00 90.94 163 LEU A CA 1
ATOM 1229 C C . LEU A 1 163 ? -10.585 -6.827 -2.087 1.00 90.94 163 LEU A C 1
ATOM 1231 O O . LEU A 1 163 ? -10.154 -7.758 -1.411 1.00 90.94 163 LEU A O 1
ATOM 1235 N N . ARG A 1 164 ? -11.012 -7.017 -3.330 1.00 91.69 164 ARG A N 1
ATOM 1236 C CA . ARG A 1 164 ? -10.651 -8.221 -4.084 1.00 91.69 164 ARG A CA 1
ATOM 1237 C C . ARG A 1 164 ? -9.251 -8.040 -4.670 1.00 91.69 164 ARG A C 1
ATOM 1239 O O . ARG A 1 164 ? -8.926 -6.936 -5.107 1.00 91.69 164 ARG A O 1
ATOM 1246 N N . PRO A 1 165 ? -8.435 -9.101 -4.798 1.00 91.69 165 PRO A N 1
ATOM 1247 C CA . PRO A 1 165 ? -7.106 -8.980 -5.400 1.00 91.69 165 PRO A CA 1
ATOM 1248 C C . PRO A 1 165 ? -7.107 -8.344 -6.798 1.00 91.69 165 PRO A C 1
ATOM 1250 O O . PRO A 1 165 ? -6.178 -7.635 -7.160 1.00 91.69 165 PRO A O 1
ATOM 1253 N N . GLN A 1 166 ? -8.162 -8.569 -7.586 1.00 91.31 166 GLN A N 1
ATOM 1254 C CA . GLN A 1 166 ? -8.308 -8.015 -8.936 1.00 91.31 166 GLN A CA 1
ATOM 1255 C C . GLN A 1 166 ? -8.559 -6.499 -8.942 1.00 91.31 166 GLN A C 1
ATOM 1257 O O . GLN A 1 166 ? -8.316 -5.852 -9.954 1.00 91.31 166 GLN A O 1
ATOM 1262 N N . GLU A 1 167 ? -9.031 -5.935 -7.829 1.00 93.50 167 GLU A N 1
ATOM 1263 C CA . GLU A 1 167 ? -9.283 -4.497 -7.685 1.00 93.50 167 GLU A CA 1
ATOM 1264 C C . GLU A 1 167 ? -8.001 -3.726 -7.351 1.00 93.50 167 GLU A C 1
ATOM 1266 O O . GLU A 1 167 ? -7.962 -2.515 -7.542 1.00 93.50 167 GLU A O 1
ATOM 1271 N N . LEU A 1 168 ? -6.937 -4.407 -6.900 1.00 94.31 168 LEU A N 1
ATOM 1272 C CA . LEU A 1 168 ? -5.719 -3.751 -6.423 1.00 94.31 168 LEU A CA 1
ATOM 1273 C C . LEU A 1 168 ? -5.081 -2.857 -7.492 1.00 94.31 168 LEU A C 1
ATOM 1275 O O . LEU A 1 168 ? -4.730 -1.727 -7.192 1.00 94.31 168 LEU A O 1
ATOM 1279 N N . GLY A 1 169 ? -5.006 -3.317 -8.746 1.00 95.06 169 GLY A N 1
ATOM 1280 C CA . GLY A 1 169 ? -4.439 -2.513 -9.837 1.00 95.06 169 GLY A CA 1
ATOM 1281 C C . GLY A 1 169 ? -5.214 -1.221 -10.097 1.00 95.06 169 GLY A C 1
ATOM 1282 O O . GLY A 1 169 ? -4.608 -0.181 -10.322 1.00 95.06 169 GLY A O 1
ATOM 1283 N N . GLN A 1 170 ? -6.546 -1.275 -10.013 1.00 93.88 170 GLN A N 1
ATOM 1284 C CA . GLN A 1 170 ? -7.387 -0.087 -10.148 1.00 93.88 170 GLN A CA 1
ATOM 1285 C C . GLN A 1 170 ? -7.203 0.863 -8.966 1.00 93.88 170 GLN A C 1
ATOM 1287 O O . GLN A 1 170 ? -7.008 2.054 -9.171 1.00 93.88 170 GLN A O 1
ATOM 1292 N N . VAL A 1 171 ? -7.248 0.334 -7.742 1.00 94.88 171 VAL A N 1
ATOM 1293 C CA . VAL A 1 171 ? -7.065 1.137 -6.528 1.00 94.88 171 VAL A CA 1
ATOM 1294 C C . VAL A 1 171 ? -5.703 1.823 -6.544 1.00 94.88 171 VAL A C 1
ATOM 1296 O O . VAL A 1 171 ? -5.611 2.993 -6.204 1.00 94.88 171 VAL A O 1
ATOM 1299 N N . THR A 1 172 ? -4.645 1.139 -6.978 1.00 96.12 172 THR A N 1
ATOM 1300 C CA . THR A 1 172 ? -3.321 1.757 -7.079 1.00 96.12 172 THR A CA 1
ATOM 1301 C C . THR A 1 172 ? -3.296 2.910 -8.083 1.00 96.12 172 THR A C 1
ATOM 1303 O O . THR A 1 172 ? -2.716 3.941 -7.773 1.00 96.12 172 THR A O 1
ATOM 1306 N N . GLU A 1 173 ? -3.952 2.798 -9.241 1.00 94.25 173 GLU A N 1
ATOM 1307 C CA . GLU A 1 173 ? -4.061 3.922 -10.188 1.00 94.25 173 GLU A CA 1
ATOM 1308 C C . GLU A 1 173 ? -4.873 5.101 -9.638 1.00 94.25 173 GLU A C 1
ATOM 1310 O O . GLU A 1 173 ? -4.502 6.257 -9.853 1.00 94.25 173 GLU A O 1
ATOM 1315 N N . GLU A 1 174 ? -5.959 4.820 -8.912 1.00 93.44 174 GLU A N 1
ATOM 1316 C CA . GLU A 1 174 ? -6.740 5.847 -8.212 1.00 93.44 174 GLU A CA 1
ATOM 1317 C C . GLU A 1 174 ? -5.839 6.603 -7.225 1.00 93.44 174 GLU A C 1
ATOM 1319 O O . GLU A 1 174 ? -5.803 7.829 -7.246 1.00 93.44 174 GLU A O 1
ATOM 1324 N N . LEU A 1 175 ? -5.027 5.885 -6.441 1.00 94.31 175 LEU A N 1
ATOM 1325 C CA . LEU A 1 175 ? -4.060 6.494 -5.523 1.00 94.31 175 LEU A CA 1
ATOM 1326 C C . LEU A 1 175 ? -2.960 7.274 -6.251 1.00 94.31 175 LEU A C 1
ATOM 1328 O O . LEU A 1 175 ? -2.576 8.347 -5.795 1.00 94.31 175 LEU A O 1
ATOM 1332 N N . CYS A 1 176 ? -2.473 6.791 -7.397 1.00 94.19 176 CYS A N 1
ATOM 1333 C CA . CYS A 1 176 ? -1.519 7.546 -8.211 1.00 94.19 176 CYS A CA 1
ATOM 1334 C C . CYS A 1 176 ? -2.104 8.869 -8.709 1.00 94.19 176 CYS A C 1
ATOM 1336 O O . CYS A 1 176 ? -1.356 9.817 -8.927 1.00 94.19 176 CYS A O 1
ATOM 1338 N N . SER A 1 177 ? -3.418 8.929 -8.909 1.00 91.62 177 SER A N 1
ATOM 1339 C CA . SER A 1 177 ? -4.109 10.136 -9.367 1.00 91.62 177 SER A CA 1
ATOM 1340 C C . SER A 1 177 ? -4.308 11.166 -8.250 1.00 91.62 177 SER A C 1
ATOM 1342 O O . SER A 1 177 ? -4.579 12.319 -8.560 1.00 91.62 177 SER A O 1
ATOM 1344 N N . LEU A 1 178 ? -4.168 10.769 -6.976 1.00 91.00 178 LEU A N 1
ATOM 1345 C CA . LEU A 1 178 ? -4.217 11.687 -5.828 1.00 91.00 178 LEU A CA 1
ATOM 1346 C C . LEU A 1 178 ? -2.933 12.500 -5.664 1.00 91.00 178 LEU A C 1
ATOM 1348 O O . LEU A 1 178 ? -2.977 13.596 -5.125 1.00 91.00 178 LEU A O 1
ATOM 1352 N N . VAL A 1 179 ? -1.798 11.947 -6.090 1.00 92.06 179 VAL A N 1
ATOM 1353 C CA . VAL A 1 179 ? -0.519 12.659 -6.095 1.00 92.06 179 VAL A CA 1
ATOM 1354 C C . VAL A 1 179 ? -0.475 13.466 -7.383 1.00 92.06 179 VAL A C 1
ATOM 1356 O O . VAL A 1 179 ? -0.489 12.874 -8.461 1.00 92.06 179 VAL A O 1
ATOM 1359 N N . GLU A 1 180 ? -0.467 14.793 -7.311 1.00 87.62 180 GLU A N 1
ATOM 1360 C CA . GLU A 1 180 ? -0.529 15.638 -8.518 1.00 87.62 180 GLU A CA 1
ATOM 1361 C C . GLU A 1 180 ? 0.848 15.801 -9.173 1.00 87.62 180 GLU A C 1
ATOM 1363 O O . GLU A 1 180 ? 0.967 15.908 -10.395 1.00 87.62 180 GLU A O 1
ATOM 1368 N N . LYS A 1 181 ? 1.898 15.779 -8.349 1.00 91.94 181 LYS A N 1
ATOM 1369 C CA . LYS A 1 181 ? 3.292 15.986 -8.752 1.00 91.94 181 LYS A CA 1
ATOM 1370 C C . LYS A 1 181 ? 3.887 14.750 -9.444 1.00 91.94 181 LYS A C 1
ATOM 1372 O O . LYS A 1 181 ? 3.349 13.636 -9.373 1.00 91.94 181 LYS A O 1
ATOM 1377 N N . ASP A 1 182 ? 5.036 14.945 -10.088 1.00 94.31 182 ASP A N 1
ATOM 1378 C CA . ASP A 1 182 ? 5.900 13.839 -10.511 1.00 94.31 182 ASP A CA 1
ATOM 1379 C C . ASP A 1 182 ? 6.224 12.956 -9.305 1.00 94.31 182 ASP A C 1
ATOM 1381 O O . ASP A 1 182 ? 6.426 13.446 -8.191 1.00 94.31 182 ASP A O 1
ATOM 1385 N N . CYS A 1 183 ? 6.193 11.641 -9.498 1.00 95.06 183 CYS A N 1
ATOM 1386 C CA . CYS A 1 183 ? 6.216 10.720 -8.371 1.00 95.06 183 CYS A CA 1
ATOM 1387 C C . CYS A 1 183 ? 6.855 9.379 -8.703 1.00 95.06 183 CYS A C 1
ATOM 1389 O O . CYS A 1 183 ? 6.925 8.945 -9.853 1.00 95.06 183 CYS A O 1
ATOM 1391 N N . VAL A 1 184 ? 7.299 8.690 -7.658 1.00 95.38 184 VAL A N 1
ATOM 1392 C CA . VAL A 1 184 ? 7.776 7.314 -7.727 1.00 95.38 184 VAL A CA 1
ATOM 1393 C C . VAL A 1 184 ? 6.749 6.412 -7.063 1.00 95.38 184 VAL A C 1
ATOM 1395 O O . VAL A 1 184 ? 6.373 6.625 -5.911 1.00 95.38 184 VAL A O 1
ATOM 1398 N N . LEU A 1 185 ? 6.329 5.374 -7.780 1.00 97.31 185 LEU A N 1
ATOM 1399 C CA . LEU A 1 185 ? 5.597 4.246 -7.225 1.00 97.31 185 LEU A CA 1
ATOM 1400 C C . LEU A 1 185 ? 6.609 3.150 -6.910 1.00 97.31 185 LEU A C 1
ATOM 1402 O O . LEU A 1 185 ? 7.226 2.604 -7.818 1.00 97.31 185 LEU A O 1
ATOM 1406 N N . THR A 1 186 ? 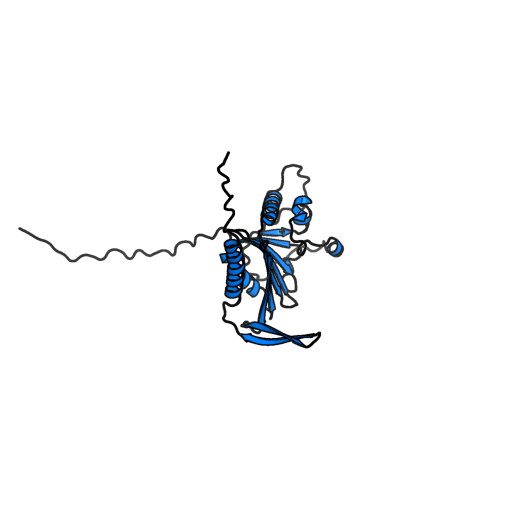6.751 2.800 -5.638 1.00 96.75 186 THR A N 1
ATOM 1407 C CA . THR A 1 186 ? 7.505 1.633 -5.175 1.00 96.75 186 THR A CA 1
ATOM 1408 C C . THR A 1 186 ? 6.536 0.555 -4.725 1.00 96.75 186 THR A C 1
ATOM 1410 O O . THR A 1 186 ? 5.650 0.808 -3.914 1.00 96.75 186 THR A O 1
ATOM 1413 N N . LEU A 1 187 ? 6.712 -0.656 -5.235 1.00 97.00 187 LEU A N 1
ATOM 1414 C CA . LEU A 1 187 ? 5.998 -1.838 -4.792 1.00 97.00 187 LEU A CA 1
ATOM 1415 C C . LEU A 1 187 ? 7.006 -2.813 -4.195 1.00 97.00 187 LEU A C 1
ATOM 1417 O O . LEU A 1 187 ? 7.940 -3.233 -4.872 1.00 97.00 187 LEU A O 1
ATOM 1421 N N . THR A 1 188 ? 6.803 -3.226 -2.952 1.00 95.44 188 THR A N 1
ATOM 1422 C CA . THR A 1 188 ? 7.537 -4.334 -2.338 1.00 95.44 188 THR A CA 1
ATOM 1423 C C . THR A 1 188 ? 6.572 -5.469 -2.045 1.00 95.44 188 THR A C 1
ATOM 1425 O O . THR A 1 188 ? 5.385 -5.262 -1.800 1.00 95.44 188 THR A O 1
ATOM 1428 N N . TYR A 1 189 ? 7.060 -6.701 -2.117 1.00 94.44 189 TYR A N 1
ATOM 1429 C CA . TYR A 1 189 ? 6.256 -7.866 -1.782 1.00 94.44 189 TYR A CA 1
ATOM 1430 C C . TYR A 1 189 ? 7.086 -8.921 -1.079 1.00 94.44 189 TYR A C 1
ATOM 1432 O O . TYR A 1 189 ? 8.271 -9.106 -1.356 1.00 94.44 189 TYR A O 1
ATOM 1440 N N . LEU A 1 190 ? 6.422 -9.647 -0.189 1.00 91.31 190 LEU A N 1
ATOM 1441 C CA . LEU A 1 190 ? 6.971 -10.782 0.531 1.00 91.31 190 LEU A CA 1
ATOM 1442 C C . LEU A 1 190 ? 5.886 -11.838 0.715 1.00 91.31 190 LEU A C 1
ATOM 1444 O O . LEU A 1 190 ? 4.745 -11.526 1.037 1.00 91.31 190 LEU A O 1
ATOM 1448 N N . SER A 1 191 ? 6.248 -13.107 0.569 1.00 90.00 191 SER A N 1
ATOM 1449 C CA . SER A 1 191 ? 5.364 -14.240 0.846 1.00 90.00 191 SER A CA 1
ATOM 1450 C C . SER A 1 191 ? 5.997 -15.250 1.795 1.00 90.00 191 SER A C 1
ATOM 1452 O O . SER A 1 191 ? 7.218 -15.412 1.841 1.00 90.00 191 SER A O 1
ATOM 1454 N N . GLU A 1 192 ? 5.159 -16.032 2.475 1.00 85.31 192 GLU A N 1
ATOM 1455 C CA . GLU A 1 192 ? 5.584 -17.205 3.255 1.00 85.31 192 GLU A CA 1
ATOM 1456 C C . GLU A 1 192 ? 6.328 -18.251 2.404 1.00 85.31 192 GLU A C 1
ATOM 1458 O O . GLU A 1 192 ? 7.153 -19.026 2.900 1.00 85.31 192 GLU A O 1
ATOM 1463 N N . ALA A 1 193 ? 6.084 -18.259 1.089 1.00 84.25 193 ALA A N 1
ATOM 1464 C CA . ALA A 1 193 ? 6.815 -19.081 0.131 1.00 84.25 193 ALA A CA 1
ATOM 1465 C C . ALA A 1 193 ? 8.262 -18.601 -0.103 1.00 84.25 193 ALA A C 1
ATOM 1467 O O . ALA A 1 193 ? 8.980 -19.225 -0.883 1.00 84.25 193 ALA A O 1
ATOM 1468 N N . LYS A 1 194 ? 8.709 -17.548 0.600 1.00 84.75 194 LYS A N 1
ATOM 1469 C CA . LYS A 1 194 ? 10.010 -16.878 0.449 1.00 84.75 194 LYS A CA 1
ATOM 1470 C C . LYS A 1 194 ? 10.214 -16.238 -0.924 1.00 84.75 194 LYS A C 1
ATOM 1472 O O . LYS A 1 194 ? 11.348 -16.028 -1.341 1.00 84.75 194 LYS A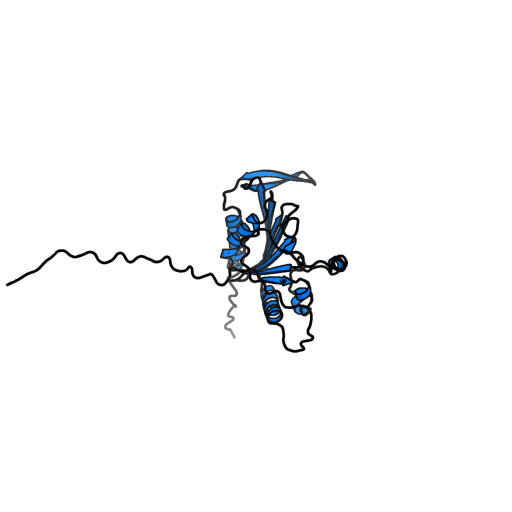 O 1
ATOM 1477 N N . VAL A 1 195 ? 9.123 -15.919 -1.616 1.00 89.06 195 VAL A N 1
ATOM 1478 C CA . VAL A 1 195 ? 9.168 -14.997 -2.752 1.00 89.06 195 VAL A CA 1
ATOM 1479 C C . VAL A 1 195 ? 9.180 -13.594 -2.183 1.00 89.06 195 VAL A C 1
ATOM 1481 O O . VAL A 1 195 ? 8.268 -13.243 -1.433 1.00 89.06 195 VAL A O 1
ATOM 1484 N N . ALA A 1 196 ? 10.205 -12.830 -2.530 1.00 92.44 196 ALA A N 1
ATOM 1485 C CA . ALA A 1 196 ? 10.332 -11.433 -2.176 1.00 92.44 196 ALA A CA 1
ATOM 1486 C C . ALA A 1 196 ? 10.861 -10.656 -3.377 1.00 92.44 196 ALA A C 1
ATOM 1488 O O . ALA A 1 196 ? 11.641 -11.195 -4.166 1.00 92.44 196 ALA A O 1
ATOM 1489 N N . GLY A 1 197 ? 10.457 -9.402 -3.495 1.00 93.19 197 GLY A N 1
ATOM 1490 C CA . GLY A 1 197 ? 10.944 -8.534 -4.549 1.00 93.19 197 GLY A CA 1
ATOM 1491 C C . GLY A 1 197 ? 10.503 -7.096 -4.358 1.00 93.19 197 GLY A C 1
ATOM 1492 O O . GLY A 1 197 ? 9.719 -6.772 -3.463 1.00 93.19 197 GLY A O 1
ATOM 1493 N N . MET A 1 198 ? 11.055 -6.246 -5.212 1.00 93.94 198 MET A N 1
ATOM 1494 C CA . MET A 1 198 ? 10.756 -4.828 -5.271 1.00 93.94 198 MET A CA 1
ATOM 1495 C C . MET A 1 198 ? 10.678 -4.415 -6.735 1.00 93.94 198 MET A C 1
ATOM 1497 O O . MET A 1 198 ? 11.559 -4.746 -7.523 1.00 93.94 198 MET A O 1
ATOM 1501 N N . GLU A 1 199 ? 9.626 -3.688 -7.072 1.00 93.19 199 GLU A N 1
ATOM 1502 C CA . GLU A 1 199 ? 9.404 -3.066 -8.368 1.00 93.19 199 GLU A CA 1
ATOM 1503 C C . GLU A 1 199 ? 9.232 -1.565 -8.142 1.00 93.19 199 GLU A C 1
ATOM 1505 O O . GLU A 1 199 ? 8.755 -1.139 -7.089 1.00 93.19 199 GLU A O 1
ATOM 1510 N N . PHE A 1 200 ? 9.602 -0.754 -9.124 1.00 92.88 200 PHE A N 1
ATOM 1511 C CA . PHE A 1 200 ? 9.342 0.677 -9.074 1.00 92.88 200 PHE A CA 1
ATOM 1512 C C . PHE A 1 200 ? 9.023 1.220 -10.463 1.00 92.88 200 PHE A C 1
ATOM 1514 O O . PHE A 1 200 ? 9.507 0.710 -11.479 1.00 92.88 200 PHE A O 1
ATOM 1521 N N . LEU A 1 201 ? 8.188 2.251 -10.485 1.00 95.31 201 LEU A N 1
ATOM 1522 C CA . LEU A 1 201 ? 7.837 3.046 -11.652 1.00 95.31 201 LEU A CA 1
ATOM 1523 C C . LEU A 1 201 ? 8.050 4.518 -11.311 1.00 95.31 201 LEU A C 1
ATOM 1525 O O . LEU A 1 201 ? 7.780 4.943 -10.189 1.00 95.31 201 LEU A O 1
ATOM 1529 N N . HIS A 1 202 ? 8.506 5.288 -12.285 1.00 94.38 202 HIS A N 1
ATOM 1530 C CA . HIS A 1 202 ? 8.669 6.731 -12.177 1.00 94.38 202 HIS A CA 1
ATOM 1531 C C . HIS A 1 202 ? 7.648 7.401 -13.090 1.00 94.38 202 HIS A C 1
ATOM 1533 O O . HIS A 1 202 ? 7.505 6.991 -14.240 1.00 94.38 202 HIS A O 1
ATOM 1539 N N . ARG A 1 203 ? 6.901 8.380 -12.580 1.00 94.25 203 ARG A N 1
ATOM 1540 C CA . ARG A 1 203 ? 5.980 9.194 -13.369 1.00 94.25 203 ARG A CA 1
ATOM 1541 C C . ARG A 1 203 ? 6.549 10.591 -13.520 1.00 94.25 203 ARG A C 1
ATOM 1543 O O . ARG A 1 203 ? 6.680 11.290 -12.519 1.00 94.25 203 ARG A O 1
ATOM 1550 N N . VAL A 1 204 ? 6.800 10.976 -14.766 1.00 90.75 204 VAL A N 1
ATOM 1551 C CA . VAL A 1 204 ? 7.258 12.314 -15.151 1.00 90.75 204 VAL A CA 1
ATOM 1552 C C . VAL A 1 204 ? 6.312 12.852 -16.208 1.00 90.75 204 VAL A C 1
ATOM 1554 O O . VAL A 1 204 ? 6.023 12.153 -17.184 1.00 90.75 204 VAL A O 1
ATOM 1557 N N . ASP A 1 205 ? 5.783 14.057 -15.998 1.00 89.75 205 ASP A N 1
ATOM 1558 C CA . ASP A 1 205 ? 4.845 14.710 -16.920 1.00 89.75 205 ASP A CA 1
ATOM 1559 C C . ASP A 1 205 ? 3.654 13.796 -17.288 1.00 89.75 205 ASP A C 1
ATOM 1561 O O . ASP A 1 205 ? 3.229 13.677 -18.441 1.00 89.75 205 ASP A O 1
ATOM 1565 N N . GLY A 1 206 ? 3.145 13.065 -16.290 1.00 88.56 206 GLY A N 1
ATOM 1566 C CA . GLY A 1 206 ? 2.028 12.127 -16.442 1.00 88.56 206 GLY A CA 1
ATOM 1567 C C . GLY A 1 206 ? 2.356 10.817 -17.173 1.00 88.56 206 GLY A C 1
ATOM 1568 O O . GLY A 1 206 ? 1.472 9.974 -17.320 1.00 88.56 206 GLY A O 1
ATOM 1569 N N . THR A 1 207 ? 3.602 10.606 -17.601 1.00 92.50 207 THR A N 1
ATOM 1570 C CA . THR A 1 207 ? 4.036 9.388 -18.298 1.00 92.50 207 THR A CA 1
ATOM 1571 C C . THR A 1 207 ? 4.781 8.465 -17.347 1.00 92.50 207 THR A C 1
ATOM 1573 O O . THR A 1 207 ? 5.707 8.888 -16.661 1.00 92.50 207 THR A O 1
ATOM 1576 N N . TRP A 1 208 ? 4.396 7.187 -17.320 1.00 95.00 208 TRP A N 1
ATOM 1577 C CA . TRP A 1 208 ? 5.114 6.172 -16.557 1.00 95.00 208 TRP A CA 1
ATOM 1578 C C . TRP A 1 208 ? 6.338 5.679 -17.317 1.00 95.00 208 TRP A C 1
ATOM 1580 O O . TRP A 1 208 ? 6.259 5.325 -18.492 1.00 95.00 208 TRP A O 1
ATOM 1590 N N . ALA A 1 209 ? 7.449 5.569 -16.608 1.00 93.19 209 ALA A N 1
ATOM 1591 C CA . ALA A 1 209 ? 8.671 4.953 -17.071 1.00 93.19 209 ALA A CA 1
ATOM 1592 C C . ALA A 1 209 ? 9.191 3.948 -16.042 1.00 93.19 209 ALA A C 1
ATOM 1594 O O . ALA A 1 209 ? 8.936 4.045 -14.838 1.00 93.19 209 ALA A O 1
ATOM 1595 N N . ARG A 1 210 ? 9.948 2.963 -16.526 1.00 90.31 210 ARG A N 1
ATOM 1596 C CA . ARG A 1 210 ? 10.748 2.078 -15.677 1.00 90.31 210 ARG A CA 1
ATOM 1597 C C . ARG A 1 210 ? 12.209 2.534 -15.726 1.00 90.31 210 ARG A C 1
ATOM 1599 O O . ARG A 1 210 ? 12.841 2.357 -16.773 1.00 90.31 210 ARG A O 1
ATOM 1606 N N . PRO A 1 211 ? 12.756 3.093 -14.632 1.00 83.12 211 PRO A N 1
ATOM 1607 C CA . PRO A 1 211 ? 14.165 3.451 -14.582 1.00 83.12 211 PRO A CA 1
ATOM 1608 C C . PRO A 1 211 ? 15.033 2.197 -14.469 1.00 83.12 211 PRO A C 1
ATOM 1610 O O . PRO A 1 211 ? 14.720 1.273 -13.715 1.00 83.12 211 PRO A O 1
ATOM 1613 N N . THR A 1 212 ? 16.155 2.156 -15.184 1.00 82.19 212 THR A N 1
ATOM 1614 C CA . THR A 1 212 ? 17.215 1.183 -14.896 1.00 82.19 212 THR A CA 1
ATOM 1615 C C . THR A 1 212 ? 18.114 1.738 -13.801 1.00 82.19 212 THR A C 1
ATOM 1617 O O . THR A 1 212 ? 18.618 2.846 -13.938 1.00 82.19 212 THR A O 1
ATOM 1620 N N . LEU A 1 213 ? 18.343 0.985 -12.726 1.00 81.06 213 LEU A N 1
ATOM 1621 C CA . LEU A 1 213 ? 19.351 1.356 -11.732 1.00 81.06 213 LEU A CA 1
ATOM 1622 C C . LEU A 1 213 ? 20.703 0.807 -12.172 1.00 81.06 213 LEU A C 1
ATOM 1624 O O . LEU A 1 213 ? 20.871 -0.403 -12.331 1.00 81.06 213 LEU A O 1
ATOM 1628 N N . GLU A 1 214 ? 21.659 1.702 -12.360 1.00 83.69 214 GLU A N 1
ATOM 1629 C CA . GLU A 1 214 ? 23.041 1.367 -12.664 1.00 83.69 214 GLU A CA 1
ATOM 1630 C C . GLU A 1 214 ? 23.870 1.503 -11.392 1.00 83.69 214 GLU A C 1
ATOM 1632 O O . GLU A 1 214 ? 23.664 2.401 -10.578 1.00 83.69 214 GLU A O 1
ATOM 1637 N N . ARG A 1 215 ? 24.795 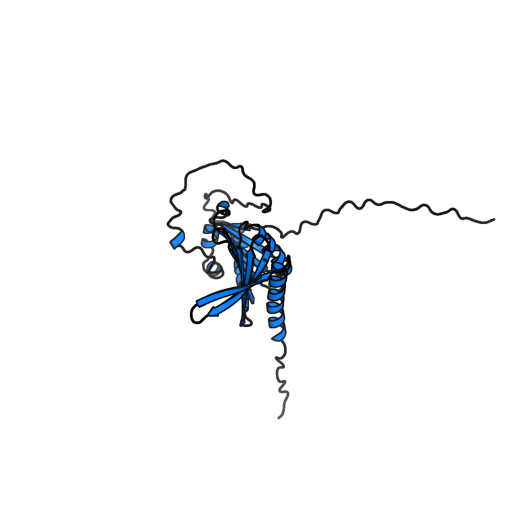0.569 -11.184 1.00 83.19 215 ARG A N 1
ATOM 1638 C CA . ARG A 1 215 ? 25.717 0.622 -10.054 1.00 83.19 215 ARG A CA 1
ATOM 1639 C C . ARG A 1 215 ? 27.110 0.920 -10.574 1.00 83.19 215 ARG A C 1
ATOM 1641 O O . ARG A 1 215 ? 27.689 0.077 -11.257 1.00 83.19 215 ARG A O 1
ATOM 1648 N N . ASP A 1 216 ? 27.649 2.070 -10.190 1.00 82.00 216 ASP A N 1
ATOM 1649 C CA . ASP A 1 216 ? 29.028 2.461 -10.467 1.00 82.00 216 ASP A CA 1
ATOM 1650 C C . ASP A 1 216 ? 29.841 2.439 -9.163 1.00 82.00 216 ASP A C 1
ATOM 1652 O O . ASP A 1 216 ? 29.842 3.367 -8.356 1.00 82.00 216 ASP A O 1
ATOM 1656 N N . GLY A 1 217 ? 30.479 1.299 -8.887 1.00 85.06 217 GLY A N 1
ATOM 1657 C CA . GLY A 1 217 ? 31.215 1.083 -7.641 1.00 85.06 217 GLY A CA 1
ATOM 1658 C C . GLY A 1 217 ? 30.318 1.121 -6.394 1.00 85.06 217 GLY A C 1
ATOM 1659 O O . GLY A 1 217 ? 29.571 0.170 -6.115 1.00 85.06 217 GLY A O 1
ATOM 1660 N N . GLU A 1 218 ? 30.439 2.196 -5.612 1.00 85.50 218 GLU A N 1
ATOM 1661 C CA . GLU A 1 218 ? 29.672 2.432 -4.378 1.00 85.50 218 GLU A CA 1
ATOM 1662 C C . GLU A 1 218 ? 28.435 3.316 -4.585 1.00 85.50 218 GLU A C 1
ATOM 1664 O O . GLU A 1 218 ? 27.618 3.428 -3.672 1.00 85.50 218 GLU A O 1
ATOM 1669 N N . THR A 1 219 ? 28.251 3.903 -5.771 1.00 73.56 219 THR A N 1
ATOM 1670 C CA . THR A 1 219 ? 27.083 4.731 -6.083 1.00 73.56 219 THR A CA 1
ATOM 1671 C C . THR A 1 219 ? 26.055 3.954 -6.902 1.00 73.56 219 THR A C 1
ATOM 1673 O O . THR A 1 219 ? 26.380 3.080 -7.708 1.00 73.56 219 THR A O 1
ATOM 1676 N N . ILE A 1 220 ? 24.780 4.262 -6.664 1.00 78.38 220 ILE A N 1
ATOM 1677 C CA . ILE A 1 220 ? 23.662 3.817 -7.497 1.00 78.38 220 ILE A CA 1
ATOM 1678 C C . ILE A 1 220 ? 23.166 5.051 -8.242 1.00 78.38 220 ILE A C 1
ATOM 1680 O O . ILE A 1 220 ? 22.828 6.055 -7.615 1.00 78.38 220 ILE A O 1
ATOM 1684 N N . THR A 1 221 ? 23.146 4.980 -9.565 1.00 77.06 221 THR A N 1
ATOM 1685 C CA . THR A 1 221 ? 22.662 6.031 -10.457 1.00 77.06 221 THR A CA 1
ATOM 1686 C C . THR A 1 221 ? 21.438 5.546 -11.221 1.00 77.06 221 THR A C 1
ATOM 1688 O O . THR A 1 221 ? 21.226 4.349 -11.421 1.00 77.06 221 THR A O 1
ATOM 1691 N N . VAL A 1 222 ? 20.605 6.489 -11.649 1.00 75.25 222 VAL A N 1
ATOM 1692 C CA . VAL A 1 222 ? 19.501 6.200 -12.564 1.00 75.25 222 VAL A CA 1
ATOM 1693 C C . VAL A 1 222 ? 20.062 6.242 -13.984 1.00 75.25 222 VAL A C 1
ATOM 1695 O O . VAL A 1 222 ? 20.611 7.257 -14.406 1.00 75.25 222 VAL A O 1
ATOM 1698 N N . GLY A 1 223 ? 19.990 5.108 -14.675 1.00 75.62 223 GLY A N 1
ATOM 1699 C CA . GLY A 1 223 ? 20.359 4.949 -16.078 1.00 75.62 223 GLY A CA 1
ATOM 1700 C C . GLY A 1 223 ? 19.203 5.308 -17.014 1.00 75.62 223 GLY A C 1
ATOM 1701 O O . GLY A 1 223 ? 18.433 6.230 -16.762 1.00 75.62 223 GLY A O 1
ATOM 1702 N N . THR A 1 224 ? 19.061 4.565 -18.110 1.00 76.00 224 THR A N 1
ATOM 1703 C CA . THR A 1 224 ? 18.006 4.793 -19.110 1.00 76.00 224 THR A CA 1
ATOM 1704 C C . THR A 1 224 ? 16.589 4.555 -18.578 1.00 76.00 224 THR A C 1
ATOM 1706 O O . THR A 1 224 ? 16.294 3.523 -17.971 1.00 76.00 224 THR A O 1
ATOM 1709 N N . GLU A 1 225 ? 15.680 5.474 -18.889 1.00 80.75 225 GLU A N 1
ATOM 1710 C CA . GLU A 1 225 ? 14.251 5.315 -18.636 1.00 80.75 225 GLU A CA 1
ATOM 1711 C C . GLU A 1 225 ? 13.545 4.739 -19.863 1.00 80.75 225 GLU A C 1
ATOM 1713 O O . GLU A 1 225 ? 13.726 5.201 -20.991 1.00 80.75 225 GLU A O 1
ATOM 1718 N N . HIS A 1 226 ? 12.737 3.705 -19.638 1.00 83.56 226 HIS A N 1
ATOM 1719 C CA . HIS A 1 226 ? 11.902 3.113 -20.676 1.00 83.56 226 HIS A CA 1
ATOM 1720 C C . HIS A 1 226 ? 10.460 3.544 -20.443 1.00 83.56 226 HIS A C 1
ATOM 1722 O O . HIS A 1 226 ? 9.845 3.098 -19.471 1.00 83.56 226 HIS A O 1
ATOM 1728 N N . ASN A 1 227 ? 9.935 4.394 -21.327 1.00 88.75 227 ASN A N 1
ATOM 1729 C CA . ASN A 1 227 ? 8.532 4.801 -21.297 1.00 88.75 227 ASN A CA 1
ATOM 1730 C C . ASN A 1 227 ? 7.626 3.579 -21.445 1.00 88.75 227 ASN A C 1
ATOM 1732 O O . ASN A 1 227 ? 7.886 2.684 -22.254 1.00 88.75 227 ASN A O 1
ATOM 1736 N N . LEU A 1 228 ? 6.559 3.565 -20.661 1.00 90.94 228 LEU A N 1
ATOM 1737 C CA . LEU A 1 228 ? 5.598 2.479 -20.595 1.00 90.94 228 LEU A CA 1
ATOM 1738 C C . LEU A 1 228 ? 4.246 2.916 -21.158 1.00 90.94 228 LEU A C 1
ATOM 1740 O O . LEU A 1 228 ? 3.976 4.099 -21.370 1.00 90.94 228 LEU A O 1
ATOM 1744 N N . GLU A 1 229 ? 3.391 1.928 -21.399 1.00 89.38 229 GLU A N 1
ATOM 1745 C CA . GLU A 1 229 ? 1.998 2.156 -21.766 1.00 89.38 229 GLU A CA 1
ATOM 1746 C C . GLU A 1 229 ? 1.195 2.718 -20.579 1.00 89.38 229 GLU A C 1
ATOM 1748 O O . GLU A 1 229 ? 1.618 2.661 -19.421 1.00 89.38 229 GLU A O 1
ATOM 1753 N N . ALA A 1 230 ? 0.018 3.278 -20.866 1.00 86.62 230 ALA A N 1
ATOM 1754 C CA . ALA A 1 230 ? -0.814 3.948 -19.864 1.00 86.62 230 ALA A CA 1
ATOM 1755 C C . ALA A 1 230 ? -1.255 3.026 -18.709 1.00 86.62 230 ALA A C 1
ATOM 1757 O O . ALA A 1 230 ? -1.542 3.508 -17.618 1.00 86.62 230 ALA A O 1
ATOM 1758 N N . ASP A 1 231 ? -1.285 1.710 -18.929 1.00 91.50 231 ASP A N 1
ATOM 1759 C CA . ASP A 1 231 ? -1.678 0.689 -17.957 1.00 91.50 231 ASP A CA 1
ATOM 1760 C C . ASP A 1 231 ? -0.490 0.083 -17.182 1.00 91.50 231 ASP A C 1
ATOM 1762 O O . ASP A 1 231 ? -0.644 -0.942 -16.510 1.00 91.50 231 ASP A O 1
ATOM 1766 N N . ALA A 1 232 ? 0.690 0.719 -17.225 1.00 94.19 232 ALA A N 1
ATOM 1767 C CA . ALA A 1 232 ? 1.920 0.261 -16.572 1.00 94.19 232 ALA A CA 1
ATOM 1768 C C . ALA A 1 232 ? 1.720 -0.190 -15.116 1.00 94.19 232 ALA A C 1
ATOM 1770 O O . ALA A 1 232 ? 2.219 -1.243 -14.706 1.00 94.19 232 ALA A O 1
ATOM 1771 N N . VAL A 1 233 ? 0.956 0.587 -14.341 1.00 95.75 233 VAL A N 1
ATOM 1772 C CA . VAL A 1 233 ? 0.637 0.287 -12.941 1.00 95.75 233 VAL A CA 1
ATOM 1773 C C . VAL A 1 233 ? -0.158 -1.015 -12.845 1.00 95.75 233 VAL A C 1
ATOM 1775 O O . VAL A 1 233 ? 0.264 -1.942 -12.152 1.00 95.75 233 VAL A O 1
ATOM 1778 N N . ARG A 1 234 ? -1.270 -1.142 -13.583 1.00 95.38 234 ARG A N 1
ATOM 1779 C CA . ARG A 1 234 ? -2.086 -2.369 -13.610 1.00 95.38 234 ARG A CA 1
ATOM 1780 C C . ARG A 1 234 ? -1.284 -3.587 -14.040 1.00 95.38 234 ARG A C 1
ATOM 1782 O O . ARG A 1 234 ? -1.418 -4.635 -13.408 1.00 95.38 234 ARG A O 1
ATOM 1789 N N . VAL A 1 235 ? -0.461 -3.461 -15.079 1.00 95.25 235 VAL A N 1
ATOM 1790 C CA . VAL A 1 235 ? 0.373 -4.558 -15.589 1.00 95.25 235 VAL A CA 1
ATOM 1791 C C . VAL A 1 235 ? 1.363 -5.019 -14.521 1.00 95.25 235 VAL A C 1
ATOM 1793 O O . VAL A 1 235 ? 1.459 -6.219 -14.257 1.00 95.25 235 VAL A O 1
ATOM 1796 N N . MET A 1 236 ? 2.042 -4.085 -13.850 1.00 95.75 236 MET A N 1
ATOM 1797 C CA . MET A 1 236 ? 2.967 -4.398 -12.760 1.00 95.75 236 MET A CA 1
ATOM 1798 C C . MET A 1 236 ? 2.253 -5.088 -11.588 1.00 95.75 236 MET A C 1
ATOM 1800 O O . MET A 1 236 ? 2.708 -6.139 -11.133 1.00 95.75 236 MET A O 1
ATOM 1804 N N . ILE A 1 237 ? 1.106 -4.566 -11.132 1.00 96.50 237 ILE A N 1
ATOM 1805 C CA . ILE A 1 237 ? 0.319 -5.203 -10.064 1.00 96.50 237 ILE A CA 1
ATOM 1806 C C . ILE A 1 237 ? -0.120 -6.616 -10.474 1.00 96.50 237 ILE A C 1
ATOM 1808 O O . ILE A 1 237 ? 0.038 -7.568 -9.707 1.00 96.50 237 ILE A O 1
ATOM 1812 N N . ALA A 1 238 ? -0.649 -6.785 -11.688 1.00 95.56 238 ALA A N 1
ATOM 1813 C CA . ALA A 1 238 ? -1.121 -8.075 -12.182 1.00 95.56 238 ALA A CA 1
ATOM 1814 C C . ALA A 1 238 ? 0.013 -9.108 -12.292 1.00 95.56 238 ALA A C 1
ATOM 1816 O O . ALA A 1 238 ? -0.181 -10.275 -11.926 1.00 95.56 238 ALA A O 1
ATOM 1817 N N . ALA A 1 239 ? 1.197 -8.689 -12.746 1.00 95.19 239 ALA A N 1
ATOM 1818 C CA . ALA A 1 239 ? 2.385 -9.533 -12.810 1.00 95.19 239 ALA A CA 1
ATOM 1819 C C . ALA A 1 239 ? 2.815 -9.999 -11.410 1.00 95.19 239 ALA A C 1
ATOM 1821 O O . ALA A 1 239 ? 2.980 -11.202 -11.192 1.00 95.19 239 ALA A O 1
ATOM 1822 N N . THR A 1 240 ? 2.888 -9.084 -10.438 1.00 95.00 240 THR A N 1
ATOM 1823 C CA . THR A 1 240 ? 3.219 -9.411 -9.042 1.00 95.00 240 THR A CA 1
ATOM 1824 C C . THR A 1 240 ? 2.201 -10.368 -8.425 1.00 95.00 240 THR A C 1
ATOM 1826 O O . THR A 1 240 ? 2.575 -11.388 -7.844 1.00 95.00 240 THR A O 1
ATOM 1829 N N . LEU A 1 241 ? 0.900 -10.113 -8.593 1.00 93.25 241 LEU A N 1
ATOM 1830 C CA . LEU A 1 241 ? -0.146 -11.009 -8.086 1.00 93.25 241 LEU A CA 1
ATOM 1831 C C . LEU A 1 241 ? -0.064 -12.402 -8.725 1.00 93.25 241 LEU A C 1
ATOM 1833 O O . LEU A 1 241 ? -0.285 -13.413 -8.054 1.00 93.25 241 LEU A O 1
ATOM 1837 N N . THR A 1 242 ? 0.277 -12.478 -10.011 1.00 92.19 242 THR A N 1
ATOM 1838 C CA . THR A 1 242 ? 0.475 -13.751 -10.718 1.00 92.19 242 THR A CA 1
ATOM 1839 C C . THR A 1 242 ? 1.690 -14.505 -10.176 1.00 92.19 242 THR A C 1
ATOM 1841 O O . THR A 1 242 ? 1.600 -15.710 -9.922 1.00 92.19 242 THR A O 1
ATOM 1844 N N . LEU A 1 243 ? 2.804 -13.812 -9.932 1.00 90.69 243 LEU A N 1
ATOM 1845 C CA . LEU A 1 243 ? 4.013 -14.382 -9.333 1.00 90.69 243 LEU A CA 1
ATOM 1846 C C . LEU A 1 243 ? 3.739 -14.954 -7.933 1.00 90.69 243 LEU A C 1
ATOM 1848 O O . LEU A 1 243 ? 4.088 -16.104 -7.641 1.00 90.69 243 LEU A O 1
ATOM 1852 N N . LEU A 1 244 ? 3.056 -14.181 -7.085 1.00 89.25 244 LEU A N 1
ATOM 1853 C CA . LEU A 1 244 ? 2.700 -14.592 -5.727 1.00 89.25 244 LEU A CA 1
ATOM 1854 C C . LEU A 1 244 ? 1.768 -15.815 -5.725 1.00 89.25 244 LEU A C 1
ATOM 1856 O O . LEU A 1 244 ? 1.951 -16.728 -4.923 1.00 89.25 244 LEU A O 1
ATOM 1860 N N . ARG A 1 245 ? 0.816 -15.894 -6.663 1.00 84.31 245 ARG A N 1
ATOM 1861 C CA . ARG A 1 245 ? -0.108 -17.036 -6.786 1.00 84.31 245 ARG A CA 1
ATOM 1862 C C . ARG A 1 245 ? 0.562 -18.305 -7.311 1.00 84.31 245 ARG A C 1
ATOM 1864 O O . ARG A 1 245 ? 0.389 -19.381 -6.741 1.00 84.31 245 ARG A O 1
ATOM 1871 N N . THR A 1 246 ? 1.319 -18.199 -8.401 1.00 80.19 246 THR A N 1
ATOM 1872 C CA . THR A 1 246 ? 1.909 -19.361 -9.093 1.00 80.19 246 THR A CA 1
ATOM 1873 C C . THR A 1 246 ? 2.947 -20.084 -8.239 1.00 80.19 246 THR A C 1
ATOM 1875 O O . THR A 1 246 ? 3.016 -21.316 -8.259 1.00 80.19 246 THR A O 1
ATOM 1878 N N . THR A 1 247 ? 3.693 -19.350 -7.413 1.00 67.88 247 THR A N 1
ATOM 1879 C CA . THR A 1 247 ? 4.704 -19.949 -6.533 1.00 67.88 247 THR A CA 1
ATOM 1880 C C . THR A 1 247 ? 4.085 -20.748 -5.378 1.00 67.88 247 THR A C 1
ATOM 1882 O O . THR A 1 247 ? 4.653 -21.748 -4.935 1.00 67.88 247 THR A O 1
ATOM 1885 N N . VAL A 1 248 ? 2.876 -20.383 -4.935 1.00 61.22 248 VAL A N 1
ATOM 1886 C CA . VAL A 1 248 ? 2.100 -21.174 -3.963 1.00 61.22 248 VAL A CA 1
ATOM 1887 C C . VAL A 1 248 ? 1.633 -22.493 -4.586 1.00 61.22 248 VAL A C 1
ATOM 1889 O O . VAL A 1 248 ? 1.731 -23.546 -3.954 1.00 61.22 248 VAL A O 1
ATOM 1892 N N . THR A 1 249 ? 1.180 -22.472 -5.845 1.00 58.53 249 THR A N 1
ATOM 1893 C CA . THR A 1 249 ? 0.677 -23.670 -6.541 1.00 58.53 249 THR A CA 1
ATOM 1894 C C . THR A 1 249 ? 1.782 -24.693 -6.829 1.00 58.53 249 THR A C 1
ATOM 1896 O O . THR A 1 249 ? 1.557 -25.894 -6.691 1.00 58.53 249 THR A O 1
ATOM 1899 N N . GLN A 1 250 ? 3.000 -24.247 -7.157 1.00 56.00 250 GLN A N 1
ATOM 1900 C CA . GLN A 1 250 ? 4.123 -25.148 -7.458 1.00 56.00 250 GLN A CA 1
ATOM 1901 C C . GLN A 1 250 ? 4.643 -25.939 -6.244 1.00 56.00 250 GLN A C 1
ATOM 1903 O O . GLN A 1 250 ? 5.280 -26.977 -6.418 1.00 56.00 250 GLN A O 1
ATOM 1908 N N . ARG A 1 251 ? 4.340 -25.512 -5.010 1.00 51.72 251 ARG A N 1
ATOM 1909 C CA . ARG A 1 251 ? 4.734 -26.231 -3.785 1.00 51.72 251 ARG A CA 1
ATOM 1910 C C . ARG A 1 251 ? 3.825 -27.407 -3.408 1.00 51.72 251 ARG A C 1
ATOM 1912 O O . ARG A 1 251 ? 4.123 -28.095 -2.435 1.00 51.72 251 ARG A O 1
ATOM 1919 N N . SER A 1 252 ? 2.762 -27.675 -4.169 1.00 48.75 252 SER A N 1
ATOM 1920 C CA . SER A 1 252 ? 1.970 -28.907 -4.043 1.00 48.75 252 SER A CA 1
ATOM 1921 C C . SER A 1 252 ? 2.146 -29.773 -5.288 1.00 48.75 252 SER A C 1
ATOM 1923 O O . SER A 1 252 ? 1.423 -29.616 -6.270 1.00 48.75 252 SER A O 1
ATOM 1925 N N . PRO A 1 253 ? 3.110 -30.709 -5.258 1.00 47.81 253 PRO A N 1
ATOM 1926 C CA . PRO A 1 253 ? 2.696 -32.105 -5.107 1.00 47.81 253 PRO A CA 1
ATOM 1927 C C . PRO A 1 253 ? 3.658 -32.957 -4.253 1.00 47.81 253 PRO A C 1
ATOM 1929 O O . PRO A 1 253 ? 4.871 -32.800 -4.298 1.00 47.81 253 PRO A O 1
ATOM 1932 N N . SER A 1 254 ? 3.091 -33.967 -3.581 1.00 45.62 254 SER A N 1
ATOM 1933 C CA . SER A 1 254 ? 3.755 -35.096 -2.897 1.00 45.62 254 SER A CA 1
ATOM 1934 C C . SER A 1 254 ? 4.028 -34.965 -1.392 1.00 45.62 254 SER A C 1
ATOM 1936 O O . SER A 1 254 ? 5.161 -34.826 -0.941 1.00 45.62 254 SER A O 1
ATOM 1938 N N . ALA A 1 255 ? 3.002 -35.298 -0.609 1.00 44.50 255 ALA A N 1
ATOM 1939 C CA . ALA A 1 255 ? 3.183 -36.260 0.474 1.00 44.50 255 ALA A CA 1
ATOM 1940 C C . ALA A 1 255 ? 2.439 -37.557 0.113 1.00 44.50 255 ALA A C 1
ATOM 1942 O O . ALA A 1 255 ? 1.388 -37.872 0.671 1.00 44.50 255 ALA A O 1
ATOM 1943 N N . LYS A 1 256 ? 2.971 -38.336 -0.844 1.00 45.41 256 LYS A N 1
ATOM 1944 C CA . LYS A 1 256 ? 2.651 -39.769 -0.877 1.00 45.41 256 LYS A CA 1
ATOM 1945 C C . LYS A 1 256 ? 3.250 -40.372 0.391 1.00 45.41 256 LYS A C 1
ATOM 1947 O O . LYS A 1 256 ? 4.453 -40.606 0.461 1.00 45.41 256 LYS A O 1
ATOM 1952 N N . ARG A 1 257 ? 2.409 -40.598 1.405 1.00 46.38 257 ARG A N 1
ATOM 1953 C CA . ARG A 1 257 ? 2.735 -41.503 2.513 1.00 46.38 257 ARG A CA 1
ATOM 1954 C C . ARG A 1 257 ? 3.216 -42.825 1.904 1.00 46.38 257 ARG A C 1
ATOM 1956 O O . ARG A 1 257 ? 2.466 -43.399 1.111 1.00 46.38 257 ARG A O 1
ATOM 1963 N N . PRO A 1 258 ? 4.407 -43.337 2.251 1.00 43.12 258 PRO A N 1
ATOM 1964 C CA . PRO A 1 258 ? 4.724 -44.713 1.929 1.00 43.12 258 PRO A CA 1
ATOM 1965 C C . PRO A 1 258 ? 3.763 -45.603 2.723 1.00 43.12 258 PRO A C 1
ATOM 1967 O O . PRO A 1 258 ? 3.762 -45.623 3.953 1.00 43.12 258 PRO A O 1
ATOM 1970 N N . SER A 1 259 ? 2.897 -46.303 1.997 1.00 51.53 259 SER A N 1
ATOM 1971 C CA . SER A 1 259 ? 2.116 -47.415 2.513 1.00 51.53 259 SER A CA 1
ATOM 1972 C C . SER A 1 259 ? 3.063 -48.584 2.766 1.00 51.53 259 SER A C 1
ATOM 1974 O O . SER A 1 259 ? 3.354 -49.362 1.857 1.00 51.53 259 SER A O 1
ATOM 1976 N N . THR A 1 260 ? 3.558 -48.735 3.989 1.00 50.91 260 THR A N 1
ATOM 1977 C CA . THR A 1 260 ? 4.157 -50.000 4.423 1.00 50.91 260 THR A CA 1
ATOM 1978 C C . THR A 1 260 ? 3.048 -50.939 4.874 1.00 50.91 260 THR A C 1
ATOM 1980 O O . THR A 1 260 ? 2.752 -51.103 6.054 1.00 50.91 260 THR A O 1
ATOM 1983 N N . THR A 1 261 ? 2.419 -51.572 3.887 1.00 54.69 261 THR A N 1
ATOM 1984 C CA . THR A 1 261 ? 1.670 -52.810 4.079 1.00 54.69 261 THR A CA 1
ATOM 1985 C C . THR A 1 261 ? 2.665 -53.973 4.051 1.00 54.69 261 THR A C 1
ATOM 1987 O O . THR A 1 261 ? 3.081 -54.404 2.985 1.00 54.69 261 THR A O 1
ATOM 1990 N N . GLY A 1 262 ? 3.035 -54.448 5.244 1.00 45.03 262 GLY A N 1
ATOM 1991 C CA . GLY A 1 262 ? 3.319 -55.851 5.579 1.00 45.03 262 GLY A CA 1
ATOM 1992 C C . GLY A 1 262 ? 4.542 -56.562 4.980 1.00 45.03 262 GLY A C 1
ATOM 1993 O O . GLY A 1 262 ? 4.644 -56.747 3.772 1.00 45.03 262 GLY A O 1
ATOM 1994 N N . ARG A 1 263 ? 5.344 -57.185 5.857 1.00 43.72 263 ARG A N 1
ATOM 1995 C CA . ARG A 1 263 ? 5.598 -58.639 5.799 1.00 43.72 263 ARG A CA 1
ATOM 1996 C C . ARG A 1 263 ? 6.311 -59.162 7.055 1.00 43.72 263 ARG A C 1
ATOM 1998 O O . ARG A 1 263 ? 7.444 -58.776 7.297 1.00 43.72 263 ARG A O 1
ATOM 2005 N N . ARG A 1 264 ? 5.624 -60.134 7.674 1.00 47.81 264 ARG A N 1
ATOM 2006 C CA . ARG A 1 264 ? 6.051 -61.231 8.565 1.00 47.81 264 ARG A CA 1
ATOM 2007 C C . ARG A 1 264 ? 6.595 -60.888 9.945 1.00 47.81 264 ARG A C 1
ATOM 2009 O O . ARG A 1 264 ? 7.690 -60.310 10.035 1.00 47.81 264 ARG A O 1
#

Radius of gyration: 26.03 Å; chains: 1; bounding box: 94×88×79 Å

Secondary structure (DSSP, 8-state):
-----PPPPPP-------------TT---EEEEHHHHHTS-HHHHTTS-TTTSPPGGGSSSSTT--------------S---------S-----SS--HHHHHHHHHHHHHTT-SEEEEEEEE-SSEEEEEEEEE-SS-EEEEEEEEETT-GGGTTEEEEEEE-GGGHHHHHHHHHHH--S-EEEEEEEEETTS-EEEEEEEEETTEEEEEEEEEETTEEEEEEEEE--TTHHHHHHHHHHHHHHHHHHHT-------------

Sequence (264 aa):
MSDRAKPAAEPGKAAIEPGKSAEVRGSKWFAVDIARIMGLPERLRALWPHELMPRADAAEDTSAREAAMVVATGAGKEVAETVMLGDSADRKSKRGLDVLTAWLTGFAAELNLTRSRITIVISSGDETAHLEVSLCDDICLAILVLHGEGFEEFEGFELLRRLRPQELGQVTEELCSLVEKDCVLTLTYLSEAKVAGMEFLHRVDGTWARPTLERDGETITVGTEHNLEADAVRVMIAATLTLLRTTVTQRSPSAKRPSTTGRR

Organism: NCBI:txid1255637